Protein AF-A0A535D730-F1 (afdb_monomer_lite)

Foldseek 3Di:
DDQDQPPLPADDCPQAAALALLVDFLVNLVSLLVVVVCVVVVSDQAQPQAVFEEEEEEADDDDVLVVVCQVVNVSSNHHYDYDYCVRPVEPPPDDLLVVQVVCLVPGQEYEDAEADSVSQVSSCVNHSHYYYDCDYFQAHQVVVSVVCSVCCVPPNDQQPAAEEEEEALTRHVLRVLSVCLRNVHHYDYHYDPPRHHDPVSVVSHPDDDPDDPDDDPPDPPPRYDYDDDYPPPPPPPPDDDDDDDDD

Structure (mmCIF, N/CA/C/O backbone):
data_AF-A0A535D730-F1
#
_entry.id   AF-A0A535D730-F1
#
loop_
_atom_site.group_PDB
_atom_site.id
_atom_site.type_symbol
_atom_site.label_atom_id
_atom_site.label_alt_id
_atom_site.label_comp_id
_atom_site.label_asym_id
_atom_site.label_entity_id
_atom_site.label_seq_id
_atom_site.pdbx_PDB_ins_code
_atom_site.Cartn_x
_atom_site.Cartn_y
_atom_site.Cartn_z
_atom_site.occupancy
_atom_site.B_iso_or_equiv
_atom_site.auth_seq_id
_atom_site.auth_comp_id
_atom_site.auth_asym_id
_atom_site.auth_atom_id
_atom_site.pdbx_PDB_model_num
ATOM 1 N N . MET A 1 1 ? -28.686 -24.140 0.102 1.00 36.38 1 MET A N 1
ATOM 2 C CA . MET A 1 1 ? -27.302 -24.658 0.218 1.00 36.38 1 MET A CA 1
ATOM 3 C C . MET A 1 1 ? -26.484 -23.651 1.022 1.00 36.38 1 MET A C 1
ATOM 5 O O . MET A 1 1 ? -26.306 -22.542 0.526 1.00 36.38 1 MET A O 1
ATOM 9 N N . PRO A 1 2 ? -26.052 -23.950 2.258 1.00 34.44 2 PRO A N 1
ATOM 10 C CA . PRO A 1 2 ? -25.230 -23.019 3.023 1.00 34.44 2 PRO A CA 1
ATOM 11 C C . PRO A 1 2 ? -23.827 -22.979 2.401 1.00 34.44 2 PRO A C 1
ATOM 13 O O . PRO A 1 2 ? -23.197 -24.016 2.191 1.00 34.44 2 PRO A O 1
ATOM 16 N N . ARG A 1 3 ? -23.352 -21.779 2.047 1.00 38.94 3 ARG A N 1
ATOM 17 C CA . ARG A 1 3 ? -21.994 -21.566 1.535 1.00 38.94 3 ARG A CA 1
ATOM 18 C C . ARG A 1 3 ? -21.014 -21.895 2.662 1.00 38.94 3 ARG A C 1
ATOM 20 O O . ARG A 1 3 ? -20.904 -21.125 3.609 1.00 38.94 3 ARG A O 1
ATOM 27 N N . ARG A 1 4 ? -20.328 -23.040 2.579 1.00 42.22 4 ARG A N 1
ATOM 28 C CA . ARG A 1 4 ? -19.196 -23.354 3.462 1.00 42.22 4 ARG A CA 1
ATOM 29 C C . ARG A 1 4 ? -18.155 -22.248 3.289 1.00 42.22 4 ARG A C 1
ATOM 31 O O . ARG A 1 4 ? -17.537 -22.153 2.229 1.00 42.22 4 ARG A O 1
ATOM 38 N N . GLY A 1 5 ? -18.018 -21.391 4.300 1.00 42.72 5 GLY A N 1
ATOM 39 C CA . GLY A 1 5 ? -16.939 -20.416 4.375 1.00 42.72 5 GLY A CA 1
ATOM 40 C C . GLY A 1 5 ? -15.618 -21.169 4.313 1.00 42.72 5 GLY A C 1
ATOM 41 O O . GLY A 1 5 ? -15.385 -22.091 5.094 1.00 42.72 5 GLY A O 1
ATOM 42 N N . ILE A 1 6 ? -14.783 -20.842 3.331 1.00 49.44 6 ILE A N 1
ATOM 43 C CA . ILE A 1 6 ? -13.425 -21.373 3.277 1.00 49.44 6 ILE A CA 1
ATOM 44 C C . ILE A 1 6 ? -12.706 -20.783 4.487 1.00 49.44 6 ILE A C 1
ATOM 46 O O . ILE A 1 6 ? -12.470 -19.578 4.518 1.00 49.44 6 ILE A O 1
ATOM 50 N N . MET A 1 7 ? -12.361 -21.618 5.470 1.00 45.44 7 MET A N 1
ATOM 51 C CA . MET A 1 7 ? -11.417 -21.224 6.511 1.00 45.44 7 MET A CA 1
ATOM 52 C C . MET A 1 7 ? -10.054 -21.054 5.844 1.00 45.44 7 MET A C 1
ATOM 54 O O . MET A 1 7 ? -9.323 -22.015 5.604 1.00 45.44 7 MET A O 1
ATOM 58 N N . ILE A 1 8 ? -9.737 -19.823 5.453 1.00 53.91 8 ILE A N 1
ATOM 59 C CA . ILE A 1 8 ? -8.375 -19.453 5.098 1.00 53.91 8 ILE A CA 1
ATOM 60 C C . ILE A 1 8 ? -7.640 -19.409 6.435 1.00 53.91 8 ILE A C 1
ATOM 62 O O . ILE A 1 8 ? -7.905 -18.517 7.234 1.00 53.91 8 ILE A O 1
ATOM 66 N N . ALA A 1 9 ? -6.765 -20.381 6.704 1.00 49.88 9 ALA A N 1
ATOM 67 C CA . ALA A 1 9 ? -5.795 -20.258 7.787 1.00 49.88 9 ALA A CA 1
ATOM 68 C C . ALA A 1 9 ? -4.941 -19.019 7.481 1.00 49.88 9 ALA A C 1
ATOM 70 O O . ALA A 1 9 ? -4.060 -19.059 6.623 1.00 49.88 9 ALA A O 1
ATOM 71 N N . ALA A 1 10 ? -5.319 -17.885 8.063 1.00 58.72 10 ALA A N 1
ATOM 72 C CA . ALA A 1 10 ? -4.669 -16.611 7.843 1.00 58.72 10 ALA A CA 1
ATOM 73 C C . ALA A 1 10 ? -3.493 -16.510 8.810 1.00 58.72 10 ALA A C 1
ATOM 75 O O . ALA A 1 10 ? -3.662 -16.695 10.016 1.00 58.72 10 ALA A O 1
ATOM 76 N N . VAL A 1 11 ? -2.305 -16.208 8.283 1.00 78.38 11 VAL A N 1
ATOM 77 C CA . VAL A 1 11 ? -1.206 -15.731 9.124 1.00 78.38 11 VAL A CA 1
ATOM 78 C C . VAL A 1 11 ? -1.699 -14.468 9.836 1.00 78.38 11 VAL A C 1
ATOM 80 O O . VAL A 1 11 ? -2.252 -13.571 9.194 1.00 78.38 11 VAL A O 1
ATOM 83 N N . SER A 1 12 ? -1.586 -14.425 11.165 1.00 85.50 12 SER A N 1
ATOM 84 C CA . SER A 1 12 ? -2.074 -13.285 11.941 1.00 85.50 12 SER A CA 1
ATOM 85 C C . SER A 1 12 ? -1.123 -12.103 11.783 1.00 85.50 12 SER A C 1
ATOM 87 O O . SER A 1 12 ? 0.019 -12.153 12.230 1.00 85.50 12 SER A O 1
ATOM 89 N N . LEU A 1 13 ? -1.620 -11.025 11.178 1.00 92.94 13 LEU A N 1
ATOM 90 C CA . LEU A 1 13 ? -0.926 -9.738 11.054 1.00 92.94 13 LEU A CA 1
ATOM 91 C C . LEU A 1 13 ? -1.499 -8.685 12.021 1.00 92.94 13 LEU A C 1
ATOM 93 O O . LEU A 1 13 ? -1.371 -7.483 11.799 1.00 92.94 13 LEU A O 1
ATOM 97 N N . MET A 1 14 ? -2.199 -9.122 13.072 1.00 91.19 14 MET A N 1
ATOM 98 C CA . MET A 1 14 ? -2.908 -8.223 13.981 1.00 91.19 14 MET A CA 1
ATOM 99 C C . MET A 1 14 ? -1.946 -7.250 14.672 1.00 91.19 14 MET A C 1
ATOM 101 O O . MET A 1 14 ? -0.945 -7.661 15.251 1.00 91.19 14 MET A O 1
ATOM 105 N N . GLY A 1 15 ? -2.278 -5.958 14.625 1.00 92.62 15 GLY A N 1
ATOM 106 C CA . GLY A 1 15 ? -1.499 -4.898 15.269 1.00 92.62 15 GLY A CA 1
ATOM 107 C C . GLY A 1 15 ? -0.232 -4.476 14.521 1.00 92.62 15 GLY A C 1
ATOM 108 O O . GLY A 1 15 ? 0.456 -3.586 15.002 1.00 92.62 15 GLY A O 1
ATOM 109 N N . ARG A 1 16 ? 0.082 -5.083 13.369 1.00 96.31 16 ARG A N 1
ATOM 110 C CA . ARG A 1 16 ? 1.262 -4.721 12.576 1.00 96.31 16 ARG A CA 1
ATOM 111 C C . ARG A 1 16 ? 0.971 -3.574 11.621 1.00 96.31 16 ARG A C 1
ATOM 113 O O . ARG A 1 16 ? -0.106 -3.505 11.027 1.00 96.31 16 ARG A O 1
ATOM 120 N N . ASP A 1 17 ? 1.983 -2.744 11.424 1.00 98.19 17 ASP A N 1
ATOM 121 C CA . ASP A 1 17 ? 2.033 -1.792 10.324 1.00 98.19 17 ASP A CA 1
ATOM 122 C C . ASP A 1 17 ? 2.285 -2.506 8.991 1.00 98.19 17 ASP A C 1
ATOM 124 O O . ASP A 1 17 ? 2.813 -3.620 8.940 1.00 98.19 17 ASP A O 1
ATOM 128 N N . PHE A 1 18 ? 1.919 -1.841 7.898 1.00 98.12 18 PHE A N 1
ATOM 129 C CA . PHE A 1 18 ? 2.258 -2.261 6.543 1.00 98.12 18 PHE A CA 1
ATOM 130 C C . PHE A 1 18 ? 2.858 -1.075 5.790 1.00 98.12 18 PHE A C 1
ATOM 132 O O . PHE A 1 18 ? 2.131 -0.276 5.187 1.00 98.12 18 PHE A O 1
ATOM 139 N N . LEU A 1 19 ? 4.182 -0.927 5.865 1.00 98.06 19 LEU A N 1
ATOM 140 C CA . LEU A 1 19 ? 4.916 0.224 5.344 1.00 98.06 19 LEU A CA 1
ATOM 141 C C . LEU A 1 19 ? 5.598 -0.082 4.009 1.00 98.06 19 LEU A C 1
ATOM 143 O O . LEU A 1 19 ? 5.589 0.766 3.119 1.00 98.06 19 LEU A O 1
ATOM 147 N N . ASP A 1 20 ? 6.123 -1.289 3.840 1.00 96.62 20 ASP A N 1
ATOM 148 C CA . ASP A 1 20 ? 6.776 -1.779 2.628 1.00 96.62 20 ASP A CA 1
ATOM 149 C C . ASP A 1 20 ? 6.353 -3.222 2.315 1.00 96.62 20 ASP A C 1
ATOM 151 O O . ASP A 1 20 ? 5.834 -3.944 3.165 1.00 96.62 20 ASP A O 1
ATOM 155 N N . ILE A 1 21 ? 6.587 -3.680 1.076 1.00 95.44 21 ILE A N 1
ATOM 156 C CA . ILE A 1 21 ? 6.347 -5.095 0.733 1.00 95.44 21 ILE A CA 1
ATOM 157 C C . ILE A 1 21 ? 7.275 -5.992 1.559 1.00 95.44 21 ILE A C 1
ATOM 159 O O . ILE A 1 21 ? 6.867 -7.070 1.982 1.00 95.44 21 ILE A O 1
ATOM 163 N N . ALA A 1 22 ? 8.495 -5.515 1.811 1.00 93.38 22 ALA A N 1
ATOM 164 C CA . ALA A 1 22 ? 9.509 -6.198 2.602 1.00 93.38 22 ALA A CA 1
ATOM 165 C C . ALA A 1 22 ? 9.152 -6.374 4.093 1.00 93.38 22 ALA A C 1
ATOM 167 O O . ALA A 1 22 ? 9.840 -7.132 4.772 1.00 93.38 22 ALA A O 1
ATOM 168 N N . ASP A 1 23 ? 8.091 -5.732 4.598 1.00 94.75 23 ASP A N 1
ATOM 169 C CA . ASP A 1 23 ? 7.612 -5.948 5.973 1.00 94.75 23 ASP A CA 1
ATOM 170 C C . ASP A 1 23 ? 6.899 -7.295 6.144 1.00 94.75 23 ASP A C 1
ATOM 172 O O . ASP A 1 23 ? 6.627 -7.708 7.272 1.00 94.75 23 ASP A O 1
ATOM 176 N N . LEU A 1 24 ? 6.555 -7.956 5.035 1.00 95.69 24 LEU A N 1
ATOM 177 C CA . LEU A 1 24 ? 5.922 -9.268 5.004 1.00 95.69 24 LEU A CA 1
ATOM 178 C C . LEU A 1 24 ? 6.942 -10.343 4.634 1.00 95.69 24 LEU A C 1
ATOM 180 O O . LEU A 1 24 ? 7.803 -10.132 3.779 1.00 95.69 24 LEU A O 1
ATOM 184 N N . ASP A 1 25 ? 6.782 -11.541 5.191 1.00 94.12 25 ASP A N 1
ATOM 185 C CA . ASP A 1 25 ? 7.435 -12.720 4.626 1.00 94.12 25 ASP A CA 1
ATOM 186 C C . ASP A 1 25 ? 6.677 -13.271 3.396 1.00 94.12 25 ASP A C 1
ATOM 188 O O . ASP A 1 25 ? 5.576 -12.836 3.038 1.00 94.12 25 ASP A O 1
ATOM 192 N N . ALA A 1 26 ? 7.272 -14.250 2.710 1.00 92.75 26 ALA A N 1
ATOM 193 C CA . ALA A 1 26 ? 6.685 -14.839 1.506 1.00 92.75 26 ALA A CA 1
ATOM 194 C C . ALA A 1 26 ? 5.309 -15.497 1.755 1.00 92.75 26 ALA A C 1
ATOM 196 O O . ALA A 1 26 ? 4.422 -15.435 0.897 1.00 92.75 26 ALA A O 1
ATOM 197 N N . SER A 1 27 ? 5.118 -16.122 2.922 1.00 94.38 27 SER A N 1
ATOM 198 C CA . SER A 1 27 ? 3.875 -16.797 3.309 1.00 94.38 27 SER A CA 1
ATOM 199 C C . SER A 1 27 ? 2.774 -15.797 3.677 1.00 94.38 27 SER A C 1
ATOM 201 O O . SER A 1 27 ? 1.612 -15.972 3.291 1.00 94.38 27 SER A O 1
ATOM 203 N N . GLU A 1 28 ? 3.149 -14.704 4.338 1.00 96.12 28 GLU A N 1
ATOM 204 C CA . GLU A 1 28 ? 2.291 -13.577 4.688 1.00 96.12 28 GLU A CA 1
ATOM 205 C C . GLU A 1 28 ? 1.804 -12.865 3.428 1.00 96.12 28 GLU A C 1
ATOM 207 O O . GLU A 1 28 ? 0.594 -12.741 3.213 1.00 96.12 28 GLU A O 1
ATOM 212 N N . LEU A 1 29 ? 2.724 -12.497 2.531 1.00 95.81 29 LEU A N 1
ATOM 213 C CA . LEU A 1 29 ? 2.395 -11.884 1.245 1.00 95.81 29 LEU A CA 1
ATOM 214 C C . LEU A 1 29 ? 1.469 -12.787 0.418 1.00 95.81 29 LEU A C 1
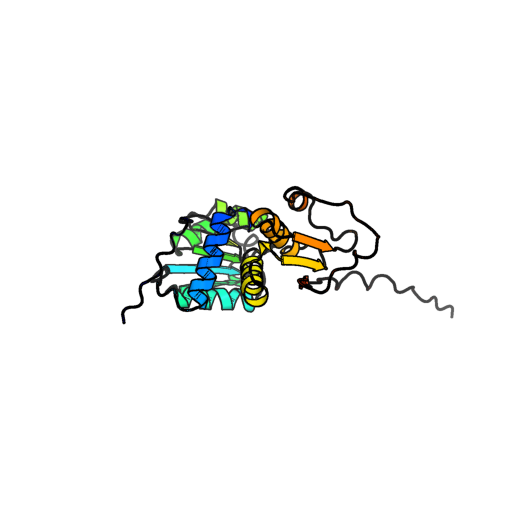ATOM 216 O O . LEU A 1 29 ? 0.468 -12.324 -0.142 1.00 95.81 29 LEU A O 1
ATOM 220 N N . ARG A 1 30 ? 1.730 -14.102 0.386 1.00 95.25 30 ARG A N 1
ATOM 221 C CA . ARG A 1 30 ? 0.830 -15.042 -0.294 1.00 95.25 30 ARG A CA 1
ATOM 222 C C . ARG A 1 30 ? -0.550 -15.125 0.341 1.00 95.25 30 ARG A C 1
ATOM 224 O O . ARG A 1 30 ? -1.528 -15.290 -0.400 1.00 95.25 30 ARG A O 1
ATOM 231 N N . SER A 1 31 ? -0.633 -15.037 1.664 1.00 95.56 31 SER A N 1
ATOM 232 C CA . SER A 1 31 ? -1.893 -15.047 2.410 1.00 95.56 31 SER A CA 1
ATOM 233 C C . SER A 1 31 ? -2.719 -13.798 2.109 1.00 95.56 31 SER A C 1
ATOM 235 O O . SER A 1 31 ? -3.907 -13.922 1.807 1.00 95.56 31 SER A O 1
ATOM 237 N N . VAL A 1 32 ? -2.082 -12.622 2.062 1.00 96.50 32 VAL A N 1
ATOM 238 C CA . VAL A 1 32 ? -2.714 -11.355 1.656 1.00 96.50 32 VAL A CA 1
ATOM 239 C C . VAL A 1 32 ? -3.283 -11.456 0.237 1.00 96.50 32 VAL A C 1
ATOM 241 O O . VAL A 1 32 ? -4.465 -11.177 0.026 1.00 96.50 32 VAL A O 1
ATOM 244 N N . LEU A 1 33 ? -2.493 -11.933 -0.734 1.00 96.50 33 LEU A N 1
ATOM 245 C CA . LEU A 1 33 ? -2.959 -12.108 -2.117 1.00 96.50 33 LEU A CA 1
ATOM 246 C C . LEU A 1 33 ? -4.112 -13.121 -2.213 1.00 96.50 33 LEU A C 1
ATOM 248 O O . LEU A 1 33 ? -5.092 -12.895 -2.922 1.00 96.50 33 LEU A O 1
ATOM 252 N N . LYS A 1 34 ? -4.040 -14.235 -1.471 1.00 95.94 34 LYS A N 1
ATOM 253 C CA . LYS A 1 34 ? -5.109 -15.249 -1.436 1.00 95.94 34 LYS A CA 1
ATOM 254 C C . LYS A 1 34 ? -6.415 -14.676 -0.875 1.00 95.94 34 LYS A C 1
ATOM 256 O O . LYS A 1 34 ? -7.482 -14.961 -1.423 1.00 95.94 34 LYS A O 1
ATOM 261 N N . LEU A 1 35 ? -6.334 -13.864 0.179 1.00 95.94 35 LEU A N 1
ATOM 262 C CA . LEU A 1 35 ? -7.486 -13.168 0.748 1.00 95.94 35 LEU A CA 1
ATOM 263 C C . LEU A 1 35 ? -8.078 -12.167 -0.252 1.00 95.94 35 LEU A C 1
ATOM 265 O O . LEU A 1 35 ? -9.291 -12.167 -0.460 1.00 95.94 35 LEU A O 1
ATOM 269 N N . ALA A 1 36 ? -7.243 -11.383 -0.939 1.00 96.44 36 ALA A N 1
ATOM 270 C CA . ALA A 1 36 ? -7.692 -10.441 -1.965 1.00 96.44 36 ALA A CA 1
ATOM 271 C C . ALA A 1 36 ? -8.471 -11.143 -3.097 1.00 96.44 36 ALA A C 1
ATOM 273 O O . ALA A 1 36 ? -9.573 -10.713 -3.452 1.00 96.44 36 ALA A O 1
ATOM 274 N N . HIS A 1 37 ? -7.965 -12.280 -3.596 1.00 97.06 37 HIS A N 1
ATOM 275 C CA . HIS A 1 37 ? -8.672 -13.128 -4.570 1.00 97.06 37 HIS A CA 1
ATOM 276 C C . HIS A 1 37 ? -10.009 -13.654 -4.037 1.00 97.06 37 HIS A C 1
ATOM 278 O O . HIS A 1 37 ? -11.001 -13.684 -4.765 1.00 97.06 37 HIS A O 1
ATOM 284 N N . ALA A 1 38 ? -10.070 -14.069 -2.767 1.00 96.19 38 ALA A N 1
ATOM 285 C CA . ALA A 1 38 ? -11.310 -14.539 -2.149 1.00 96.19 38 ALA A CA 1
ATOM 286 C C . ALA A 1 38 ? -12.355 -13.420 -2.007 1.00 96.19 38 ALA A C 1
ATOM 288 O O . ALA A 1 38 ? -13.527 -13.648 -2.319 1.00 96.19 38 ALA A O 1
ATOM 289 N N . ILE A 1 39 ? -11.933 -12.218 -1.601 1.00 96.12 39 ILE A N 1
ATOM 290 C CA . ILE A 1 39 ? -12.791 -11.028 -1.513 1.00 96.12 39 ILE A CA 1
ATOM 291 C C . ILE A 1 39 ? -13.340 -10.665 -2.891 1.00 96.12 39 ILE A C 1
ATOM 293 O O . ILE A 1 39 ? -14.555 -10.550 -3.053 1.00 96.12 39 ILE A O 1
ATOM 297 N N . LYS A 1 40 ? -12.478 -10.543 -3.907 1.00 96.25 40 LYS A N 1
ATOM 298 C CA . LYS A 1 40 ? -12.906 -10.174 -5.265 1.00 96.25 40 LYS A CA 1
ATOM 299 C C . LYS A 1 40 ? -13.856 -11.203 -5.881 1.00 96.25 40 LYS A C 1
ATOM 301 O O . LYS A 1 40 ? -14.804 -10.823 -6.558 1.00 96.25 40 LYS A O 1
ATOM 306 N N . ALA A 1 41 ? -13.648 -12.489 -5.600 1.00 96.19 41 ALA A N 1
ATOM 307 C CA . ALA A 1 41 ? -14.528 -13.564 -6.054 1.00 96.19 41 ALA A CA 1
ATOM 308 C C . ALA A 1 41 ? -15.837 -13.700 -5.244 1.00 96.19 41 ALA A C 1
ATOM 310 O O . ALA A 1 41 ? -16.598 -14.639 -5.477 1.00 96.19 41 ALA A O 1
ATOM 311 N N . GLY A 1 42 ? -16.093 -12.827 -4.261 1.00 94.94 42 GLY A N 1
ATOM 312 C CA . GLY A 1 42 ? -17.298 -12.879 -3.426 1.00 94.94 42 GLY A CA 1
ATOM 313 C C . GLY A 1 42 ? -17.359 -14.085 -2.480 1.00 94.94 42 GLY A C 1
ATOM 314 O O . GLY A 1 42 ? -18.443 -14.471 -2.040 1.00 94.94 42 GLY A O 1
ATOM 315 N N . ARG A 1 43 ? -16.207 -14.704 -2.184 1.00 94.25 43 ARG A N 1
ATOM 316 C CA . ARG A 1 43 ? -16.072 -15.835 -1.247 1.00 94.25 43 ARG A CA 1
ATOM 317 C C . ARG A 1 43 ? -15.766 -15.399 0.188 1.00 94.25 43 ARG A C 1
ATOM 319 O O . ARG A 1 43 ? -15.736 -16.246 1.073 1.00 94.25 43 ARG A O 1
ATOM 326 N N . TRP A 1 44 ? -15.548 -14.106 0.409 1.00 93.06 44 TRP A N 1
ATOM 327 C CA . TRP A 1 44 ? -15.370 -13.498 1.724 1.00 93.06 44 TRP A CA 1
ATOM 328 C C . TRP A 1 44 ? -16.571 -12.610 2.047 1.00 93.06 44 TRP A C 1
ATOM 330 O O . TRP A 1 44 ? -16.892 -11.703 1.279 1.00 93.06 44 TRP A O 1
ATOM 340 N N . THR A 1 45 ? -17.235 -12.871 3.169 1.00 92.00 45 THR A N 1
ATOM 341 C CA . THR A 1 45 ? -18.448 -12.144 3.586 1.00 92.00 45 THR A CA 1
ATOM 342 C C . THR A 1 45 ? -18.289 -11.421 4.918 1.00 92.00 45 THR A C 1
ATOM 344 O O . THR A 1 45 ? -19.226 -10.764 5.366 1.00 92.00 45 THR A O 1
ATOM 347 N N . GLU A 1 46 ? -17.133 -11.547 5.569 1.00 93.69 46 GLU A N 1
ATOM 348 C CA . GLU A 1 46 ? -16.898 -10.925 6.868 1.00 93.69 46 GLU A CA 1
ATOM 349 C C . GLU A 1 46 ? -16.742 -9.408 6.741 1.00 93.69 46 GLU A C 1
ATOM 351 O O . GLU A 1 46 ? -16.245 -8.888 5.737 1.00 93.69 46 GLU A O 1
ATOM 356 N N . ARG A 1 47 ? -17.133 -8.704 7.806 1.00 96.19 47 ARG A N 1
ATOM 357 C CA . ARG A 1 47 ? -17.020 -7.248 7.943 1.00 96.19 47 ARG A CA 1
ATOM 358 C C . ARG A 1 47 ? -16.115 -6.897 9.128 1.00 96.19 47 ARG A C 1
ATOM 360 O O . ARG A 1 47 ? -16.605 -6.431 10.154 1.00 96.19 47 ARG A O 1
ATOM 367 N N . PRO A 1 48 ? -14.798 -7.149 9.023 1.00 94.75 48 PRO A N 1
ATOM 368 C CA . PRO A 1 48 ? -13.869 -6.987 10.142 1.00 94.75 48 PRO A CA 1
ATOM 369 C C . PRO A 1 48 ? -13.702 -5.529 10.594 1.00 94.75 48 PRO A C 1
ATOM 371 O O . PRO A 1 48 ? -13.220 -5.285 11.696 1.00 94.75 48 PRO A O 1
ATOM 374 N N . LEU A 1 49 ? -14.108 -4.556 9.769 1.00 97.31 49 LEU A N 1
ATOM 375 C CA . LEU A 1 49 ? -14.058 -3.134 10.106 1.00 97.31 49 LEU A CA 1
ATOM 376 C C . LEU A 1 49 ? -15.403 -2.607 10.618 1.00 97.31 49 LEU A C 1
ATOM 378 O O . LEU A 1 49 ? -15.553 -1.399 10.766 1.00 97.31 49 LEU A O 1
ATOM 382 N N . GLN A 1 50 ? -16.383 -3.474 10.900 1.00 98.19 50 GLN A N 1
ATOM 383 C CA . GLN A 1 50 ? -17.685 -3.050 11.412 1.00 98.19 50 GLN A CA 1
ATOM 384 C C . GLN A 1 50 ? -17.531 -2.212 12.691 1.00 98.19 50 GLN A C 1
ATOM 386 O O . GLN A 1 50 ? -16.999 -2.682 13.695 1.00 98.19 50 GLN A O 1
ATOM 391 N N . GLY A 1 51 ? -18.007 -0.964 12.640 1.00 97.31 51 GLY A N 1
ATOM 392 C CA . GLY A 1 51 ? -17.920 -0.012 13.756 1.00 97.31 51 GLY A CA 1
ATOM 393 C C . GLY A 1 51 ? -16.532 0.602 13.975 1.00 97.31 51 GLY A C 1
ATOM 394 O O . GLY A 1 51 ? -16.356 1.339 14.938 1.00 97.31 51 GLY A O 1
ATOM 395 N N . ARG A 1 52 ? -15.558 0.315 13.102 1.00 98.06 52 ARG A N 1
ATOM 396 C CA . ARG A 1 52 ? -14.209 0.890 13.146 1.00 98.06 52 ARG A CA 1
ATOM 397 C C . ARG A 1 52 ? -14.135 2.179 12.337 1.00 98.06 52 ARG A C 1
ATOM 399 O O . ARG A 1 52 ? -14.798 2.318 11.300 1.00 98.06 52 ARG A O 1
ATOM 406 N N . HIS A 1 53 ? -13.295 3.101 12.788 1.00 98.31 53 HIS A N 1
ATOM 407 C CA . HIS A 1 53 ? -13.034 4.368 12.116 1.00 98.31 53 HIS A CA 1
ATOM 408 C C . HIS A 1 53 ? -11.582 4.450 11.643 1.00 98.31 53 HIS A C 1
ATOM 410 O O . HIS A 1 53 ? -10.658 4.148 12.393 1.00 98.31 53 HIS A O 1
ATOM 416 N N . ILE A 1 54 ? -11.371 4.839 10.387 1.00 98.50 54 ILE A N 1
ATOM 417 C CA . ILE A 1 54 ? -10.055 4.856 9.746 1.00 98.50 54 ILE A CA 1
ATOM 418 C C . ILE A 1 54 ? -9.699 6.293 9.353 1.00 98.50 54 ILE A C 1
ATOM 420 O O . ILE A 1 54 ? -10.425 6.943 8.596 1.00 98.50 54 ILE A O 1
ATOM 424 N N . ALA A 1 55 ? -8.554 6.785 9.824 1.00 97.62 55 ALA A N 1
ATOM 425 C CA . ALA A 1 55 ? -8.000 8.048 9.346 1.00 97.62 55 ALA A CA 1
ATOM 426 C C . ALA A 1 55 ? -7.277 7.838 8.016 1.00 97.62 55 ALA A C 1
ATOM 428 O O . ALA A 1 55 ? -6.534 6.876 7.839 1.00 97.62 55 ALA A O 1
ATOM 429 N N . MET A 1 56 ? -7.448 8.774 7.092 1.00 97.12 56 MET A N 1
ATOM 430 C CA . MET A 1 56 ? -6.800 8.757 5.789 1.00 97.12 56 MET A CA 1
ATOM 431 C C . MET A 1 56 ? -6.030 10.061 5.564 1.00 97.12 56 MET A C 1
ATOM 433 O O . MET A 1 56 ? -6.619 11.080 5.208 1.00 97.12 56 MET A O 1
ATOM 437 N N . LEU A 1 57 ? -4.711 10.026 5.749 1.00 95.19 57 LEU A N 1
ATOM 438 C CA . LEU A 1 57 ? -3.806 11.173 5.629 1.00 95.19 57 LEU A CA 1
ATOM 439 C C . LEU A 1 57 ? -3.239 11.289 4.208 1.00 95.19 57 LEU A C 1
ATOM 441 O O . LEU A 1 57 ? -2.585 10.367 3.720 1.00 95.19 57 LEU A O 1
ATOM 445 N N . PHE A 1 58 ? -3.432 12.433 3.547 1.00 94.06 58 PHE A N 1
ATOM 446 C CA . PHE A 1 58 ? -3.013 12.655 2.158 1.00 94.06 58 PHE A CA 1
ATOM 447 C C . PHE A 1 58 ? -2.205 13.954 1.974 1.00 94.06 58 PHE A C 1
ATOM 449 O O . PHE A 1 58 ? -2.770 15.031 1.802 1.00 94.06 58 PHE A O 1
ATOM 456 N N . GLN A 1 59 ? -0.872 13.846 1.872 1.00 91.31 59 GLN A N 1
ATOM 457 C CA . GLN A 1 59 ? 0.019 14.963 1.486 1.00 91.31 59 GLN A CA 1
ATOM 458 C C . GLN A 1 59 ? 0.148 15.159 -0.038 1.00 91.31 59 GLN A C 1
ATOM 460 O O . GLN A 1 59 ? 0.766 16.110 -0.523 1.00 91.31 59 GLN A O 1
ATOM 465 N N . LYS A 1 60 ? -0.359 14.205 -0.823 1.00 85.12 60 LYS A N 1
ATOM 466 C CA . LYS A 1 60 ? -0.377 14.252 -2.288 1.00 85.12 60 LYS A CA 1
ATOM 467 C C . LYS A 1 60 ? -1.774 13.871 -2.771 1.00 85.12 60 LYS A C 1
ATOM 469 O O . LYS A 1 60 ? -2.221 12.771 -2.431 1.00 85.12 60 LYS A O 1
ATOM 474 N N . PRO A 1 61 ? -2.436 14.695 -3.603 1.00 83.75 61 PRO A N 1
ATOM 475 C CA . PRO A 1 61 ? -3.759 14.365 -4.115 1.00 83.75 61 PRO A CA 1
ATOM 476 C C . PRO A 1 61 ? -3.726 13.059 -4.921 1.00 83.75 61 PRO A C 1
ATOM 478 O O . PRO A 1 61 ? -2.766 12.767 -5.644 1.00 83.75 61 PRO A O 1
ATOM 481 N N . SER A 1 62 ? -4.772 12.243 -4.779 1.00 87.12 62 SER A N 1
ATOM 482 C CA . SER A 1 62 ? -4.926 11.005 -5.543 1.00 87.12 62 SER A CA 1
ATOM 483 C C . SER A 1 62 ? -6.362 10.511 -5.559 1.00 87.12 62 SER A C 1
ATOM 485 O O . SER A 1 62 ? -6.885 10.122 -4.521 1.00 87.12 62 SER A O 1
ATOM 487 N N . HIS A 1 63 ? -6.972 10.452 -6.744 1.00 88.31 63 HIS A N 1
ATOM 488 C CA . HIS A 1 63 ? -8.322 9.902 -6.886 1.00 88.31 63 HIS A CA 1
ATOM 489 C C . HIS A 1 63 ? -8.335 8.391 -6.662 1.00 88.31 63 HIS A C 1
ATOM 491 O O . HIS A 1 63 ? -9.099 7.901 -5.841 1.00 88.31 63 HIS A O 1
ATOM 497 N N . ARG A 1 64 ? -7.451 7.655 -7.353 1.00 92.12 64 ARG A N 1
ATOM 498 C CA . ARG A 1 64 ? -7.443 6.184 -7.318 1.00 92.12 64 ARG A CA 1
ATOM 499 C C . ARG A 1 64 ? -7.257 5.653 -5.905 1.00 92.12 64 ARG A C 1
ATOM 501 O O . ARG A 1 64 ? -8.087 4.885 -5.450 1.00 92.12 64 ARG A O 1
ATOM 508 N N . THR A 1 65 ? -6.208 6.106 -5.222 1.00 93.12 65 THR A N 1
ATOM 509 C CA . THR A 1 65 ? -5.882 5.630 -3.876 1.00 93.12 65 THR A CA 1
ATOM 510 C C . THR A 1 65 ? -6.961 6.018 -2.873 1.00 93.12 65 THR A C 1
ATOM 512 O O . THR A 1 65 ? -7.403 5.166 -2.114 1.00 93.12 65 THR A O 1
ATOM 515 N N . ARG A 1 66 ? -7.437 7.271 -2.894 1.00 95.00 66 ARG A N 1
ATOM 516 C CA . ARG A 1 66 ? -8.497 7.712 -1.981 1.00 95.00 66 ARG A CA 1
ATOM 517 C C . ARG A 1 66 ? -9.770 6.886 -2.165 1.00 95.00 66 ARG A C 1
ATOM 519 O O . ARG A 1 66 ? -10.211 6.238 -1.226 1.00 95.00 66 ARG A O 1
ATOM 526 N N . VAL A 1 67 ? -10.304 6.848 -3.385 1.00 97.00 67 VAL A N 1
ATOM 527 C CA . VAL A 1 67 ? -11.571 6.163 -3.674 1.00 97.00 67 VAL A CA 1
ATOM 528 C C . VAL A 1 67 ? -11.460 4.660 -3.411 1.00 97.00 67 VAL A C 1
ATOM 530 O O . VAL A 1 67 ? -12.389 4.070 -2.867 1.00 97.00 67 VAL A O 1
ATOM 533 N N . SER A 1 68 ? -10.330 4.022 -3.745 1.00 97.69 68 SER A N 1
ATOM 534 C CA . SER A 1 68 ? -10.156 2.587 -3.489 1.00 97.69 68 SER A CA 1
ATOM 535 C C . SER A 1 68 ? -10.159 2.252 -1.998 1.00 97.69 68 SER A C 1
ATOM 537 O O . SER A 1 68 ? -10.764 1.254 -1.613 1.00 97.69 68 SER A O 1
ATOM 539 N N . PHE A 1 69 ? -9.511 3.076 -1.165 1.00 98.00 69 PHE A N 1
ATOM 540 C CA . PHE A 1 69 ? -9.518 2.877 0.284 1.00 98.00 69 PHE A CA 1
ATOM 541 C C . PHE A 1 69 ? -10.899 3.157 0.880 1.00 98.00 69 PHE A C 1
ATOM 543 O O . PHE A 1 69 ? -11.408 2.295 1.589 1.00 98.00 69 PHE A O 1
ATOM 550 N N . GLU A 1 70 ? -11.545 4.280 0.542 1.00 97.75 70 GLU A N 1
ATOM 551 C CA . GLU A 1 70 ? -12.896 4.613 1.032 1.00 97.75 70 GLU A CA 1
ATOM 552 C C . GLU A 1 70 ? -13.896 3.490 0.727 1.00 97.75 70 GLU A C 1
ATOM 554 O O . GLU A 1 70 ? -14.570 2.981 1.624 1.00 97.75 70 GLU A O 1
ATOM 559 N N . VAL A 1 71 ? -13.949 3.041 -0.532 1.00 97.88 71 VAL A N 1
ATOM 560 C CA . VAL A 1 71 ? -14.869 1.977 -0.957 1.00 97.88 71 VAL A CA 1
ATOM 561 C C . VAL A 1 71 ? -14.510 0.637 -0.312 1.00 97.88 71 VAL A C 1
ATOM 563 O O . VAL A 1 71 ? -15.407 -0.096 0.105 1.00 97.88 71 VAL A O 1
ATOM 566 N N . GLY A 1 72 ? -13.221 0.294 -0.223 1.00 97.56 72 GLY A N 1
ATOM 567 C CA . GLY A 1 72 ? -12.765 -0.943 0.414 1.00 97.56 72 GLY A CA 1
ATOM 568 C C . GLY A 1 72 ? -13.132 -0.999 1.898 1.00 97.56 72 GLY A C 1
ATOM 569 O O . GLY A 1 72 ? -13.706 -1.987 2.353 1.00 97.56 72 GLY A O 1
ATOM 570 N N . ILE A 1 73 ? -12.878 0.087 2.628 1.00 98.19 73 ILE A N 1
ATOM 571 C CA . ILE A 1 73 ? -13.190 0.220 4.054 1.00 98.19 73 ILE A CA 1
ATOM 572 C C . ILE A 1 73 ? -14.701 0.149 4.287 1.00 98.19 73 ILE A C 1
ATOM 574 O O . ILE A 1 73 ? -15.151 -0.640 5.121 1.00 98.19 73 ILE A O 1
ATOM 578 N N . ALA A 1 74 ? -15.491 0.890 3.504 1.00 97.94 74 ALA A N 1
ATOM 579 C CA . ALA A 1 74 ? -16.949 0.872 3.604 1.00 97.94 74 ALA A CA 1
ATOM 580 C C . ALA A 1 74 ? -17.529 -0.531 3.355 1.00 97.94 74 ALA A C 1
ATOM 582 O O . ALA A 1 74 ? -18.406 -0.989 4.088 1.00 97.94 74 ALA A O 1
ATOM 583 N N . ARG A 1 75 ? -17.006 -1.267 2.363 1.00 96.75 75 ARG A N 1
ATOM 584 C CA . ARG A 1 75 ? -17.424 -2.655 2.083 1.00 96.75 75 ARG A CA 1
ATOM 585 C C . ARG A 1 75 ? -17.122 -3.618 3.232 1.00 96.75 75 ARG A C 1
ATOM 587 O O . ARG A 1 75 ? -17.861 -4.583 3.412 1.00 96.75 75 ARG A O 1
ATOM 594 N N . LEU A 1 76 ? -16.075 -3.347 4.009 1.00 97.25 76 LEU A N 1
ATOM 595 C CA . LEU A 1 76 ? -15.699 -4.113 5.200 1.00 97.25 76 LEU A CA 1
ATOM 596 C C . LEU A 1 76 ? -16.413 -3.632 6.481 1.00 97.25 76 LEU A C 1
ATOM 598 O O . LEU A 1 76 ? -16.140 -4.174 7.551 1.00 97.25 76 LEU A O 1
ATOM 602 N N . GLY A 1 77 ? -17.333 -2.662 6.381 1.00 97.62 77 GLY A N 1
ATOM 603 C CA . GLY A 1 77 ? -18.157 -2.149 7.486 1.00 97.62 77 GLY A CA 1
ATOM 604 C C . GLY A 1 77 ? -17.573 -0.950 8.242 1.00 97.62 77 GLY A C 1
ATOM 605 O O . GLY A 1 77 ? -18.163 -0.522 9.234 1.00 97.62 77 GLY A O 1
ATOM 606 N N . GLY A 1 78 ? -16.431 -0.423 7.795 1.00 98.19 78 GLY A N 1
ATOM 607 C CA . GLY A 1 78 ? -15.756 0.705 8.431 1.00 98.19 78 GLY A CA 1
ATOM 608 C C . GLY A 1 78 ? -16.214 2.062 7.910 1.00 98.19 78 GLY A C 1
ATOM 609 O O . GLY A 1 78 ? -16.908 2.176 6.900 1.00 98.19 78 GLY A O 1
ATOM 610 N N . THR A 1 79 ? -15.771 3.108 8.598 1.00 98.31 79 THR A N 1
ATOM 611 C CA . THR A 1 79 ? -15.979 4.510 8.211 1.00 98.31 79 THR A CA 1
ATOM 612 C C . THR A 1 79 ? -14.643 5.237 8.129 1.00 98.31 79 THR A C 1
ATOM 614 O O . THR A 1 79 ? -13.653 4.782 8.699 1.00 98.31 79 THR A O 1
ATOM 617 N N . THR A 1 80 ? -14.588 6.347 7.395 1.00 97.75 80 THR A N 1
ATOM 618 C CA . THR A 1 80 ? -13.326 7.050 7.128 1.00 97.75 80 THR A CA 1
ATOM 619 C C . THR A 1 80 ? -13.435 8.548 7.339 1.00 97.75 80 THR A C 1
ATOM 621 O O . THR A 1 80 ? -14.437 9.142 6.942 1.00 97.75 80 THR A O 1
ATOM 624 N N . THR A 1 81 ? -12.352 9.164 7.812 1.00 95.88 81 THR A N 1
ATOM 625 C CA . THR A 1 81 ? -12.134 10.616 7.728 1.00 95.88 81 THR A CA 1
ATOM 626 C C . THR A 1 81 ? -10.908 10.894 6.866 1.00 95.88 81 THR A C 1
ATOM 628 O O . THR A 1 81 ? -9.816 10.400 7.151 1.00 95.88 81 THR A O 1
ATOM 631 N N . THR A 1 82 ? -11.082 11.683 5.800 1.00 94.69 82 THR A N 1
ATOM 632 C CA . THR A 1 82 ? -9.964 12.118 4.949 1.00 94.69 82 THR A CA 1
ATOM 633 C C . THR A 1 82 ? -9.397 13.425 5.471 1.00 94.69 82 THR A C 1
ATOM 635 O O . THR A 1 82 ? -10.129 14.397 5.610 1.00 94.69 82 THR A O 1
ATOM 638 N N . LEU A 1 83 ? -8.088 13.446 5.680 1.00 93.00 83 LEU A N 1
ATOM 639 C CA . LEU A 1 83 ? -7.316 14.601 6.103 1.00 93.00 83 LEU A CA 1
ATOM 640 C C . LEU A 1 83 ? -6.314 14.935 4.995 1.00 93.00 83 LEU A C 1
ATOM 642 O O . LEU A 1 83 ? -5.349 14.202 4.753 1.00 93.00 83 LEU A O 1
ATOM 646 N N . GLY A 1 84 ? -6.583 16.011 4.265 1.00 90.88 84 GLY A N 1
ATOM 647 C CA . GLY A 1 84 ? -5.720 16.504 3.206 1.00 90.88 84 GLY A CA 1
ATOM 648 C C . GLY A 1 84 ? -4.561 17.344 3.738 1.00 90.88 84 GLY A C 1
ATOM 649 O O . GLY A 1 84 ? -4.513 17.748 4.899 1.00 90.88 84 GLY A O 1
ATOM 650 N N . GLU A 1 85 ? -3.617 17.657 2.852 1.00 87.44 85 GLU A N 1
ATOM 651 C CA . GLU A 1 85 ? -2.461 18.490 3.194 1.00 87.44 85 GLU A CA 1
ATOM 652 C C . GLU A 1 85 ? -2.848 19.852 3.784 1.00 87.44 85 GLU A C 1
ATOM 654 O O . GLU A 1 85 ? -2.191 20.316 4.712 1.00 87.44 85 GLU A O 1
ATOM 659 N N . GLN A 1 86 ? -3.901 20.482 3.257 1.00 86.12 86 GLN A N 1
ATOM 660 C CA . GLN A 1 86 ? -4.344 21.804 3.708 1.00 86.12 86 GLN A CA 1
ATOM 661 C C . GLN A 1 86 ? -4.991 21.770 5.099 1.00 86.12 86 GLN A C 1
ATOM 663 O O . GLN A 1 86 ? -4.956 22.781 5.798 1.00 86.12 86 GLN A O 1
ATOM 668 N N . ASP A 1 87 ? -5.514 20.613 5.510 1.00 84.00 87 ASP A N 1
ATOM 669 C CA . ASP A 1 87 ? -6.227 20.453 6.777 1.00 84.00 87 ASP A CA 1
ATOM 670 C C . ASP A 1 87 ? -5.246 20.335 7.954 1.00 84.00 87 ASP A C 1
ATOM 672 O O . ASP A 1 87 ? -5.407 21.011 8.967 1.00 84.00 87 ASP A O 1
ATOM 676 N N . VAL A 1 88 ? -4.195 19.517 7.803 1.00 79.81 88 VAL A N 1
ATOM 677 C CA . VAL A 1 88 ? -3.251 19.198 8.897 1.00 79.81 88 VAL A CA 1
ATOM 678 C C . VAL A 1 88 ? -1.920 19.944 8.762 1.00 79.81 88 VAL A C 1
ATOM 680 O O . VAL A 1 88 ? -1.315 20.336 9.755 1.00 79.81 88 VAL A O 1
ATOM 683 N N . GLN A 1 89 ? -1.439 20.162 7.532 1.00 80.62 89 GLN A N 1
ATOM 684 C CA . GLN A 1 89 ? -0.107 20.726 7.258 1.00 80.62 89 GLN A CA 1
ATOM 685 C C . GLN A 1 89 ? 1.019 20.029 8.056 1.00 80.62 89 GLN A C 1
ATOM 687 O O . GLN A 1 89 ? 1.868 20.680 8.678 1.00 80.62 89 GLN A O 1
ATOM 692 N N . LEU A 1 90 ? 1.016 18.690 8.023 1.00 81.25 90 LEU A N 1
ATOM 693 C CA . LEU A 1 90 ? 2.003 17.819 8.675 1.00 81.25 90 LEU A CA 1
ATOM 694 C C . LEU A 1 90 ? 3.446 18.258 8.389 1.00 81.25 90 LEU A C 1
ATOM 696 O O . LEU A 1 90 ? 3.828 18.434 7.230 1.00 81.25 90 LEU A O 1
ATOM 700 N N . GLY A 1 91 ? 4.240 18.405 9.450 1.00 73.12 91 GLY A N 1
ATOM 701 C CA . GLY A 1 91 ? 5.638 18.837 9.403 1.00 73.12 91 GLY A CA 1
ATOM 702 C C . GLY A 1 91 ? 5.837 20.353 9.298 1.00 73.12 91 GLY A C 1
ATOM 703 O O . GLY A 1 91 ? 6.976 20.811 9.316 1.00 73.12 91 GLY A O 1
ATOM 704 N N . ARG A 1 92 ? 4.758 21.143 9.192 1.00 79.81 92 ARG A N 1
ATOM 705 C CA . ARG A 1 92 ? 4.810 22.617 9.203 1.00 79.81 92 ARG A CA 1
ATOM 706 C C . ARG A 1 92 ? 4.080 23.208 10.396 1.00 79.81 92 ARG A C 1
ATOM 708 O O . ARG A 1 92 ? 4.660 23.995 11.133 1.00 79.81 92 ARG A O 1
ATOM 715 N N . ARG A 1 93 ? 2.806 22.847 10.557 1.00 82.94 93 ARG A N 1
ATOM 716 C CA . ARG A 1 93 ? 1.952 23.358 11.637 1.00 82.94 93 ARG A CA 1
ATOM 717 C C . ARG A 1 93 ? 1.900 22.403 12.824 1.00 82.94 93 ARG A C 1
ATOM 719 O O . ARG A 1 93 ? 1.821 22.851 13.960 1.00 82.94 93 ARG A O 1
ATOM 726 N N . GLU A 1 94 ? 1.968 21.107 12.546 1.00 85.56 94 GLU A N 1
ATOM 727 C CA . GLU A 1 94 ? 1.918 20.038 13.536 1.00 85.56 94 GLU A CA 1
ATOM 728 C C . GLU A 1 94 ? 3.026 19.024 13.244 1.00 85.56 94 GLU A C 1
ATOM 730 O O . GLU A 1 94 ? 3.299 18.705 12.080 1.00 85.56 94 GLU A O 1
ATOM 735 N N . SER A 1 95 ? 3.695 18.536 14.290 1.00 91.88 95 SER A N 1
ATOM 736 C CA . SER A 1 95 ? 4.709 17.499 14.126 1.00 91.88 95 SER A CA 1
ATOM 737 C C . SER A 1 95 ? 4.046 16.166 13.761 1.00 91.88 95 SER A C 1
ATOM 739 O O . SER A 1 95 ? 2.920 15.881 14.163 1.00 91.88 95 SER A O 1
ATOM 741 N N . VAL A 1 96 ? 4.752 15.311 13.015 1.00 93.06 96 VAL A N 1
ATOM 742 C CA . VAL A 1 96 ? 4.239 13.981 12.637 1.00 93.06 96 VAL A CA 1
ATOM 743 C C . VAL A 1 96 ? 3.894 13.140 13.873 1.00 93.06 96 VAL A C 1
ATOM 745 O O . VAL A 1 96 ? 2.889 12.433 13.889 1.00 93.06 96 VAL A O 1
ATOM 748 N N . ARG A 1 97 ? 4.707 13.253 14.930 1.00 93.19 97 ARG A N 1
ATOM 749 C CA . ARG A 1 97 ? 4.517 12.537 16.195 1.00 93.19 97 ARG A CA 1
ATOM 750 C C . ARG A 1 97 ? 3.274 13.007 16.948 1.00 93.19 97 ARG A C 1
ATOM 752 O O . ARG A 1 97 ? 2.575 12.176 17.521 1.00 93.19 97 ARG A O 1
ATOM 759 N N . ASP A 1 98 ? 3.014 14.310 16.977 1.00 92.75 98 ASP A N 1
ATOM 760 C CA . ASP A 1 98 ? 1.845 14.844 17.682 1.00 92.75 98 ASP A CA 1
ATOM 761 C C . ASP A 1 98 ? 0.560 14.473 16.942 1.00 92.75 98 ASP A C 1
ATOM 763 O O . ASP A 1 98 ? -0.356 13.932 17.562 1.00 92.75 98 ASP A O 1
ATOM 767 N N . ALA A 1 99 ? 0.558 14.594 15.611 1.00 92.88 99 ALA A N 1
ATOM 768 C CA . ALA A 1 99 ? -0.554 14.138 14.785 1.00 92.88 99 ALA A CA 1
ATOM 769 C C . ALA A 1 99 ? -0.857 12.640 14.987 1.00 92.88 99 ALA A C 1
ATOM 771 O O . ALA A 1 99 ? -2.022 12.269 15.128 1.00 92.88 99 ALA A O 1
ATOM 772 N N . ALA A 1 100 ? 0.166 11.776 15.063 1.00 94.81 100 ALA A N 1
ATOM 773 C CA . ALA A 1 100 ? -0.019 10.349 15.357 1.00 94.81 100 ALA A CA 1
ATOM 774 C C . ALA A 1 100 ? -0.760 10.128 16.687 1.00 94.81 100 ALA A C 1
ATOM 776 O O . ALA A 1 100 ? -1.769 9.426 16.740 1.00 94.81 100 ALA A O 1
ATOM 777 N N . ARG A 1 101 ? -0.302 10.796 17.753 1.00 94.06 101 ARG A N 1
ATOM 778 C CA . ARG A 1 101 ? -0.873 10.676 19.104 1.00 94.06 101 ARG A CA 1
ATOM 779 C C . ARG A 1 101 ? -2.301 11.195 19.195 1.00 94.06 101 ARG A C 1
ATOM 781 O O . ARG A 1 101 ? -3.088 10.658 19.972 1.00 94.06 101 ARG A O 1
ATOM 788 N N . VAL A 1 102 ? -2.627 12.245 18.444 1.00 94.00 102 VAL A N 1
ATOM 789 C CA . VAL A 1 102 ? -3.995 12.762 18.343 1.00 94.00 102 VAL A CA 1
ATOM 790 C C . VAL A 1 102 ? -4.879 11.726 17.654 1.00 94.00 102 VAL A C 1
ATOM 792 O O . VAL A 1 102 ? -5.916 11.354 18.199 1.00 94.00 102 VAL A O 1
ATOM 795 N N . LEU A 1 103 ? -4.454 11.206 16.499 1.00 95.00 103 LEU A N 1
ATOM 796 C CA . LEU A 1 103 ? -5.226 10.220 15.738 1.00 95.00 103 LEU A CA 1
ATOM 797 C C . LEU A 1 103 ? -5.486 8.938 16.534 1.00 95.00 103 LEU A C 1
ATOM 799 O O . LEU A 1 103 ? -6.620 8.462 16.542 1.00 95.00 103 LEU A O 1
ATOM 803 N N . ASP A 1 104 ? -4.497 8.430 17.269 1.00 94.38 104 ASP A N 1
ATOM 804 C CA . ASP A 1 104 ? -4.629 7.225 18.104 1.00 94.38 104 ASP A CA 1
ATOM 805 C C . ASP A 1 104 ? -5.806 7.264 19.090 1.00 94.38 104 ASP A C 1
ATOM 807 O O . ASP A 1 104 ? -6.330 6.216 19.481 1.00 94.38 104 ASP A O 1
ATOM 811 N N . ARG A 1 105 ? -6.212 8.464 19.528 1.00 96.31 105 ARG A N 1
ATOM 812 C CA . ARG A 1 105 ? -7.327 8.653 20.467 1.00 96.31 105 ARG A CA 1
ATOM 813 C C . ARG A 1 105 ? -8.696 8.558 19.806 1.00 96.31 105 ARG A C 1
ATOM 815 O O . ARG A 1 105 ? -9.679 8.372 20.518 1.00 96.31 105 ARG A O 1
ATOM 822 N N . TYR A 1 106 ? -8.762 8.685 18.485 1.00 96.88 106 TYR A N 1
ATOM 823 C CA . TYR A 1 106 ? -10.017 8.823 17.749 1.00 96.88 106 TYR A CA 1
ATOM 824 C C . TYR A 1 106 ? -10.258 7.723 16.721 1.00 96.88 106 TYR A C 1
ATOM 826 O O . TYR A 1 106 ? -11.411 7.477 16.373 1.00 96.88 106 TYR A O 1
ATOM 834 N N . VAL A 1 107 ? -9.204 7.078 16.215 1.00 97.94 107 VAL A N 1
ATOM 835 C CA . VAL A 1 107 ? -9.316 6.113 15.114 1.00 97.94 107 VAL A CA 1
ATOM 836 C C . VAL A 1 107 ? -8.749 4.745 15.481 1.00 97.94 107 VAL A C 1
ATOM 838 O O . VAL A 1 107 ? -8.023 4.581 16.459 1.00 97.94 107 VAL A O 1
ATOM 841 N N . ASP A 1 108 ? -9.094 3.738 14.685 1.00 98.12 108 ASP A N 1
ATOM 842 C CA . ASP A 1 108 ? -8.641 2.358 14.850 1.00 98.12 108 ASP A CA 1
ATOM 843 C C . ASP A 1 108 ? -7.464 1.998 13.929 1.00 98.12 108 ASP A C 1
ATOM 845 O O . ASP A 1 108 ? -6.760 1.027 14.201 1.00 98.12 108 ASP A O 1
ATOM 849 N N . LEU A 1 109 ? -7.264 2.749 12.839 1.00 98.06 109 LEU A N 1
ATOM 850 C CA . LEU A 1 109 ? -6.219 2.525 11.833 1.00 98.06 109 LEU A CA 1
ATOM 851 C C . LEU A 1 109 ? -5.921 3.821 11.069 1.00 98.06 109 LEU A C 1
ATOM 853 O O . LEU A 1 109 ? -6.816 4.647 10.860 1.00 98.06 109 LEU A O 1
ATOM 857 N N . ILE A 1 110 ? -4.678 3.975 10.611 1.00 98.31 110 ILE A N 1
ATOM 858 C CA . ILE A 1 110 ? -4.227 5.127 9.828 1.00 98.31 110 ILE A CA 1
ATOM 859 C C . ILE A 1 110 ? -3.751 4.661 8.446 1.00 98.31 110 ILE A C 1
ATOM 861 O O . ILE A 1 110 ? -2.838 3.855 8.319 1.00 98.31 110 ILE A O 1
ATOM 865 N N . VAL A 1 111 ? -4.337 5.200 7.379 1.00 98.19 111 VAL A N 1
ATOM 866 C CA . VAL A 1 111 ? -3.837 5.060 6.005 1.00 98.19 111 VAL A CA 1
ATOM 867 C C . VAL A 1 111 ? -3.094 6.338 5.640 1.00 98.19 111 VAL A C 1
ATOM 869 O O . VAL A 1 111 ? -3.680 7.419 5.642 1.00 98.19 111 VAL A O 1
ATOM 872 N N . ALA A 1 112 ? -1.814 6.228 5.301 1.00 97.06 112 ALA A N 1
ATOM 873 C CA . ALA A 1 112 ? -0.942 7.372 5.084 1.00 97.06 112 ALA A CA 1
ATOM 874 C C . ALA A 1 112 ? -0.380 7.397 3.658 1.00 97.06 112 ALA A C 1
ATOM 876 O O . ALA A 1 112 ? 0.330 6.494 3.219 1.00 97.06 112 ALA A O 1
ATOM 877 N N . ARG A 1 113 ? -0.675 8.474 2.928 1.00 96.06 113 ARG A N 1
ATOM 878 C CA . ARG A 1 113 ? -0.038 8.829 1.657 1.00 96.06 113 ARG A CA 1
ATOM 879 C C . ARG A 1 113 ? 0.829 10.063 1.865 1.00 96.06 113 ARG A C 1
ATOM 881 O O . ARG A 1 113 ? 0.350 11.200 1.784 1.00 96.06 113 ARG A O 1
ATOM 888 N N . MET A 1 114 ? 2.110 9.827 2.112 1.00 93.62 114 MET A N 1
ATOM 889 C CA . MET A 1 114 ? 3.076 10.858 2.490 1.00 93.62 114 MET A CA 1
ATOM 890 C C . MET A 1 114 ? 4.068 11.131 1.360 1.00 93.62 114 MET A C 1
ATOM 892 O O . MET A 1 114 ? 4.144 10.410 0.364 1.00 93.62 114 MET A O 1
ATOM 896 N N . ARG A 1 115 ? 4.809 12.236 1.457 1.00 93.00 115 ARG A N 1
ATOM 897 C CA . ARG A 1 115 ? 5.940 12.475 0.554 1.00 93.00 115 ARG A CA 1
ATOM 898 C C . ARG A 1 115 ? 7.152 11.693 1.013 1.00 93.00 115 ARG A C 1
ATOM 900 O O . ARG A 1 115 ? 7.636 10.882 0.242 1.00 93.00 115 ARG A O 1
ATOM 907 N N . SER A 1 116 ? 7.578 11.963 2.241 1.00 93.94 116 SER A N 1
ATOM 908 C CA . SER A 1 116 ? 8.771 11.416 2.873 1.00 93.94 116 SER A CA 1
ATOM 909 C C . SER A 1 116 ? 8.460 10.054 3.473 1.00 93.94 116 SER A C 1
ATOM 911 O O . SER A 1 116 ? 7.519 9.907 4.256 1.00 93.94 116 SER A O 1
ATOM 913 N N . HIS A 1 117 ? 9.262 9.055 3.119 1.00 95.62 117 HIS A N 1
ATOM 914 C CA . HIS A 1 117 ? 9.197 7.755 3.774 1.00 95.62 117 HIS A CA 1
ATOM 915 C C . HIS A 1 117 ? 9.710 7.796 5.226 1.00 95.62 117 HIS A C 1
ATOM 917 O O . HIS A 1 117 ? 9.240 7.034 6.063 1.00 95.62 117 HIS A O 1
ATOM 923 N N . VAL A 1 118 ? 10.609 8.727 5.563 1.00 95.25 118 VAL A N 1
ATOM 924 C CA . VAL A 1 118 ? 11.066 8.920 6.951 1.00 95.25 118 VAL A CA 1
ATOM 925 C C . VAL A 1 118 ? 9.918 9.402 7.836 1.00 95.25 118 VAL A C 1
ATOM 927 O O . VAL A 1 118 ? 9.742 8.898 8.941 1.00 95.25 118 VAL A O 1
ATOM 930 N N . ASP A 1 119 ? 9.101 10.326 7.334 1.00 95.19 119 ASP A N 1
ATOM 931 C CA . ASP A 1 119 ? 7.943 10.837 8.070 1.00 95.19 119 ASP A CA 1
ATOM 932 C C . ASP A 1 119 ? 6.920 9.717 8.297 1.00 95.19 119 ASP A C 1
ATOM 934 O O . ASP A 1 119 ? 6.346 9.617 9.374 1.00 95.19 119 ASP A O 1
ATOM 938 N N . LEU A 1 120 ? 6.729 8.828 7.317 1.00 97.06 120 LEU A N 1
ATOM 939 C CA . LEU A 1 120 ? 5.880 7.646 7.478 1.00 97.06 120 LEU A CA 1
ATOM 940 C C . LEU A 1 120 ? 6.392 6.724 8.598 1.00 97.06 120 LEU A C 1
ATOM 942 O O . LEU A 1 120 ? 5.600 6.294 9.431 1.00 97.06 120 LEU A O 1
ATOM 946 N N . ILE A 1 121 ? 7.699 6.446 8.648 1.00 97.25 121 ILE A N 1
ATOM 947 C CA . ILE A 1 121 ? 8.296 5.635 9.722 1.00 97.25 121 ILE A CA 1
ATOM 948 C C . ILE A 1 121 ? 8.106 6.320 11.081 1.00 97.25 121 ILE A C 1
ATOM 950 O O . ILE A 1 121 ? 7.776 5.663 12.064 1.00 97.25 121 ILE A O 1
ATOM 954 N N . GLN A 1 122 ? 8.278 7.643 11.155 1.00 96.56 122 GLN A N 1
ATOM 955 C CA . GLN A 1 122 ? 8.046 8.398 12.389 1.00 96.56 122 GLN A CA 1
ATOM 956 C C . GLN A 1 122 ? 6.579 8.368 12.827 1.00 96.56 122 GLN A C 1
ATOM 958 O O . GLN A 1 122 ? 6.317 8.297 14.027 1.00 96.56 122 GLN A O 1
ATOM 963 N N . LEU A 1 123 ? 5.644 8.425 11.874 1.00 96.8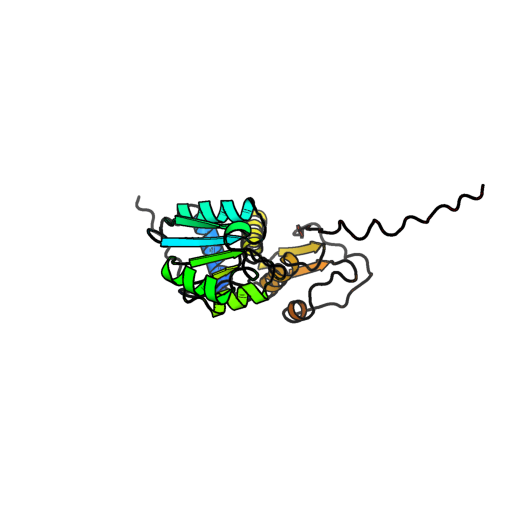8 123 LEU A N 1
ATOM 964 C CA . LEU A 1 123 ? 4.211 8.297 12.127 1.00 96.88 123 LEU A CA 1
ATOM 965 C C . LEU A 1 123 ? 3.903 6.926 12.735 1.00 96.88 123 LEU A C 1
ATOM 967 O O . LEU A 1 123 ? 3.298 6.868 13.798 1.00 96.88 123 LEU A O 1
ATOM 971 N N . ALA A 1 124 ? 4.376 5.852 12.098 1.00 97.69 124 ALA A N 1
ATOM 972 C CA . ALA A 1 124 ? 4.200 4.477 12.563 1.00 97.69 124 ALA A CA 1
ATOM 973 C C . ALA A 1 124 ? 4.819 4.251 13.950 1.00 97.69 124 ALA A C 1
ATOM 975 O O . ALA A 1 124 ? 4.155 3.770 14.857 1.00 97.69 124 ALA A O 1
ATOM 976 N N . ALA A 1 125 ? 6.050 4.718 14.174 1.00 97.38 125 ALA A N 1
ATOM 977 C CA . ALA A 1 125 ? 6.722 4.593 15.468 1.00 97.38 125 ALA A CA 1
ATOM 978 C C . ALA A 1 125 ? 6.056 5.400 16.601 1.00 97.38 125 ALA A C 1
ATOM 980 O O . ALA A 1 125 ? 6.295 5.126 17.778 1.00 97.38 125 ALA A O 1
ATOM 981 N N . ALA A 1 126 ? 5.285 6.438 16.269 1.00 96.94 126 ALA A N 1
ATOM 982 C CA . ALA A 1 126 ? 4.575 7.265 17.239 1.00 96.94 126 ALA A CA 1
ATOM 983 C C . ALA A 1 126 ? 3.123 6.826 17.473 1.00 96.94 126 ALA A C 1
ATOM 985 O O . ALA A 1 126 ? 2.552 7.235 18.486 1.00 96.94 126 ALA A O 1
ATOM 986 N N . ALA A 1 127 ? 2.548 6.048 16.553 1.00 96.88 127 ALA A N 1
ATOM 987 C CA . ALA A 1 127 ? 1.182 5.557 16.614 1.00 96.88 127 ALA A CA 1
ATOM 988 C C . ALA A 1 127 ? 1.113 4.215 17.357 1.00 96.88 127 ALA A C 1
ATOM 990 O O . ALA A 1 127 ? 1.929 3.321 17.159 1.00 96.88 127 ALA A O 1
ATOM 991 N N . ALA A 1 128 ? 0.106 4.055 18.207 1.00 95.94 128 ALA A N 1
ATOM 992 C CA . ALA A 1 128 ? -0.280 2.769 18.777 1.00 95.94 128 ALA A CA 1
ATOM 993 C C . ALA A 1 128 ? -1.228 1.994 17.846 1.00 95.94 128 ALA A C 1
ATOM 995 O O . ALA A 1 128 ? -1.414 0.787 18.018 1.00 95.94 128 ALA A O 1
ATOM 996 N N . LYS A 1 129 ? -1.886 2.681 16.902 1.00 97.06 129 LYS A N 1
ATOM 997 C CA . LYS A 1 129 ? -2.764 2.070 15.896 1.00 97.06 129 LYS A CA 1
ATOM 998 C C . LYS A 1 129 ? -1.986 1.703 14.628 1.00 97.06 129 LYS A C 1
ATOM 1000 O O . LYS A 1 129 ? -1.107 2.467 14.241 1.00 97.06 129 LYS A O 1
ATOM 1005 N N . PRO A 1 130 ? -2.360 0.610 13.932 1.00 98.00 130 PRO A N 1
ATOM 1006 C CA . PRO A 1 130 ? -1.697 0.210 12.695 1.00 98.00 130 PRO A CA 1
ATOM 1007 C C . PRO A 1 130 ? -1.676 1.312 11.634 1.00 98.00 130 PRO A C 1
ATOM 1009 O O . PRO A 1 130 ? -2.694 1.972 11.382 1.00 98.00 130 PRO A O 1
ATOM 1012 N N . VAL A 1 131 ? -0.538 1.446 10.961 1.00 98.56 131 VAL A N 1
ATOM 1013 C CA . VAL A 1 131 ? -0.298 2.383 9.865 1.00 98.56 131 VAL A CA 1
ATOM 1014 C C . VAL A 1 131 ? -0.101 1.630 8.549 1.00 98.56 131 VAL A C 1
ATOM 1016 O O . VAL A 1 131 ? 0.711 0.715 8.440 1.00 98.56 131 VAL A O 1
ATOM 1019 N N . ILE A 1 132 ? -0.832 2.043 7.512 1.00 98.50 132 ILE A N 1
ATOM 1020 C CA . ILE A 1 132 ? -0.723 1.511 6.149 1.00 98.50 132 ILE A CA 1
ATOM 1021 C C . ILE A 1 132 ? -0.119 2.565 5.222 1.00 98.50 132 ILE A C 1
ATOM 1023 O O . ILE A 1 132 ? -0.676 3.655 5.059 1.00 98.50 132 ILE A O 1
ATOM 1027 N N . ASN A 1 133 ? 0.963 2.213 4.528 1.00 98.38 133 ASN A N 1
ATOM 1028 C CA . ASN A 1 133 ? 1.555 3.035 3.480 1.00 98.38 133 ASN A CA 1
ATOM 1029 C C . ASN A 1 133 ? 0.752 2.964 2.176 1.00 98.38 133 ASN A C 1
ATOM 1031 O O . ASN A 1 133 ? 0.857 2.027 1.383 1.00 98.38 133 ASN A O 1
ATOM 1035 N N . ALA A 1 134 ? 0.007 4.027 1.899 1.00 97.06 134 ALA A N 1
ATOM 1036 C CA . ALA A 1 134 ? -0.725 4.186 0.654 1.00 97.06 134 ALA A CA 1
ATOM 1037 C C . ALA A 1 134 ? 0.126 4.749 -0.502 1.00 97.06 134 ALA A C 1
ATOM 1039 O O . ALA A 1 134 ? -0.317 4.657 -1.650 1.00 97.06 134 ALA A O 1
ATOM 1040 N N . LEU A 1 135 ? 1.284 5.361 -0.212 1.00 96.00 135 LEU A N 1
ATOM 1041 C CA . LEU A 1 135 ? 2.399 5.718 -1.111 1.00 96.00 135 LEU A CA 1
ATOM 1042 C C . LEU A 1 135 ? 3.388 6.633 -0.365 1.00 96.00 135 LEU A C 1
ATOM 1044 O O . LEU A 1 135 ? 2.957 7.582 0.296 1.00 96.00 135 LEU A O 1
ATOM 1048 N N . THR A 1 136 ? 4.688 6.448 -0.618 1.00 96.56 136 THR A N 1
ATOM 1049 C CA . THR A 1 136 ? 5.756 7.435 -0.365 1.00 96.56 136 THR A CA 1
ATOM 1050 C C . THR A 1 136 ? 6.589 7.688 -1.629 1.00 96.56 136 THR A C 1
ATOM 1052 O O . THR A 1 136 ? 6.319 7.144 -2.706 1.00 96.56 136 THR A O 1
ATOM 1055 N N . ASP A 1 137 ? 7.584 8.570 -1.552 1.00 93.62 137 ASP A N 1
ATOM 1056 C CA . ASP A 1 137 ? 8.619 8.721 -2.580 1.00 93.62 137 ASP A CA 1
ATOM 1057 C C . ASP A 1 137 ? 9.488 7.465 -2.766 1.00 93.62 137 ASP A C 1
ATOM 1059 O O . ASP A 1 137 ? 9.890 7.181 -3.895 1.00 93.62 137 ASP A O 1
ATOM 1063 N N . ARG A 1 138 ? 9.712 6.702 -1.689 1.00 94.25 138 ARG A N 1
ATOM 1064 C CA . ARG A 1 138 ? 10.504 5.464 -1.671 1.00 94.25 138 ARG A CA 1
ATOM 1065 C C . ARG A 1 138 ? 9.746 4.235 -2.171 1.00 94.25 138 ARG A C 1
ATOM 1067 O O . ARG A 1 138 ? 10.341 3.443 -2.896 1.00 94.25 138 ARG A O 1
ATOM 1074 N N . SER A 1 139 ? 8.479 4.055 -1.793 1.00 94.31 139 SER A N 1
ATOM 1075 C CA . SER A 1 139 ? 7.748 2.799 -2.024 1.00 94.31 139 SER A CA 1
ATOM 1076 C C . SER A 1 139 ? 6.250 2.999 -2.270 1.00 94.31 139 SER A C 1
ATOM 1078 O O . SER A 1 139 ? 5.661 4.036 -1.947 1.00 94.31 139 SER A O 1
ATOM 1080 N N . HIS A 1 140 ? 5.624 2.017 -2.921 1.00 95.44 140 HIS A N 1
ATOM 1081 C CA . HIS A 1 140 ? 4.180 2.000 -3.154 1.00 95.44 140 HIS A CA 1
ATOM 1082 C C . HIS A 1 140 ? 3.622 0.569 -3.047 1.00 95.44 140 HIS A C 1
ATOM 1084 O O . HIS A 1 140 ? 3.153 0.001 -4.041 1.00 95.44 140 HIS A O 1
ATOM 1090 N N . PRO A 1 141 ? 3.627 -0.013 -1.835 1.00 97.00 141 PRO A N 1
ATOM 1091 C CA . PRO A 1 141 ? 3.347 -1.432 -1.639 1.00 97.00 141 PRO A CA 1
ATOM 1092 C C . PRO A 1 141 ? 1.923 -1.822 -2.061 1.00 97.00 141 PRO A C 1
ATOM 1094 O O . PRO A 1 141 ? 1.734 -2.821 -2.751 1.00 97.00 141 PRO A O 1
ATOM 1097 N N . CYS A 1 142 ? 0.914 -0.993 -1.766 1.00 97.19 142 CYS A N 1
ATOM 1098 C CA . CYS A 1 142 ? -0.470 -1.282 -2.160 1.00 97.19 142 CYS A CA 1
ATOM 1099 C C . CYS A 1 142 ? -0.675 -1.395 -3.681 1.00 97.19 142 CYS A C 1
ATOM 1101 O O . CYS A 1 142 ? -1.517 -2.176 -4.120 1.00 97.19 142 CYS A O 1
ATOM 1103 N N . GLN A 1 143 ? 0.073 -0.633 -4.491 1.00 96.25 143 GLN A N 1
ATOM 1104 C CA . GLN A 1 143 ? -0.008 -0.755 -5.951 1.00 96.25 143 GLN A CA 1
ATOM 1105 C C . GLN A 1 143 ? 0.573 -2.093 -6.405 1.00 96.25 143 GLN A C 1
ATOM 1107 O O . GLN A 1 143 ? -0.050 -2.770 -7.214 1.00 96.25 143 GLN A O 1
ATOM 1112 N N . ILE A 1 144 ? 1.710 -2.507 -5.838 1.00 96.69 144 ILE A N 1
ATOM 1113 C CA . ILE A 1 144 ? 2.334 -3.786 -6.188 1.00 96.69 144 ILE A CA 1
ATOM 1114 C C . ILE A 1 144 ? 1.453 -4.969 -5.790 1.00 96.69 144 ILE A C 1
ATOM 1116 O O . ILE A 1 144 ? 1.320 -5.897 -6.578 1.00 96.69 144 ILE A O 1
ATOM 1120 N N . LEU A 1 145 ? 0.765 -4.924 -4.644 1.00 97.62 145 LEU A N 1
ATOM 1121 C CA . LEU A 1 145 ? -0.230 -5.951 -4.304 1.00 97.62 145 LEU A CA 1
ATOM 1122 C C . LEU A 1 145 ? -1.315 -6.087 -5.387 1.00 97.62 145 LEU A C 1
ATOM 1124 O O . LEU A 1 145 ? -1.659 -7.201 -5.784 1.00 97.62 145 LEU A O 1
ATOM 1128 N N . ALA A 1 146 ? -1.833 -4.964 -5.892 1.00 97.19 146 ALA A N 1
ATOM 1129 C CA . ALA A 1 146 ? -2.832 -4.965 -6.959 1.00 97.19 146 ALA A CA 1
ATOM 1130 C C . ALA A 1 146 ? -2.260 -5.462 -8.302 1.00 97.19 146 ALA A C 1
ATOM 1132 O O . ALA A 1 146 ? -2.937 -6.198 -9.026 1.00 97.19 146 ALA A O 1
ATOM 1133 N N . ASP A 1 147 ? -1.017 -5.099 -8.622 1.00 95.94 147 ASP A N 1
ATOM 1134 C CA . ASP A 1 147 ? -0.332 -5.523 -9.846 1.00 95.94 147 ASP A CA 1
ATOM 1135 C C . ASP A 1 147 ? -0.065 -7.037 -9.831 1.00 95.94 147 ASP A C 1
ATOM 1137 O O . ASP A 1 147 ? -0.373 -7.722 -10.806 1.00 95.94 147 ASP A O 1
ATOM 1141 N N . LEU A 1 148 ? 0.420 -7.583 -8.709 1.00 95.88 148 LEU A N 1
ATOM 1142 C CA . LEU A 1 148 ? 0.635 -9.023 -8.515 1.00 95.88 148 LEU A CA 1
ATOM 1143 C C . LEU A 1 148 ? -0.673 -9.806 -8.639 1.00 95.88 148 LEU A C 1
ATOM 1145 O O . LEU A 1 148 ? -0.728 -10.814 -9.339 1.00 95.88 148 LEU A O 1
ATOM 1149 N N . MET A 1 149 ? -1.746 -9.319 -8.011 1.00 96.56 149 MET A N 1
ATOM 1150 C CA . MET A 1 149 ? -3.069 -9.927 -8.138 1.00 96.56 149 MET A CA 1
ATOM 1151 C C . MET A 1 149 ? -3.532 -9.959 -9.602 1.00 96.56 149 MET A C 1
ATOM 1153 O O . MET A 1 149 ? -3.985 -10.994 -10.085 1.00 96.56 149 MET A O 1
ATOM 1157 N N . THR A 1 150 ? -3.373 -8.847 -10.322 1.00 96.00 150 THR A N 1
ATOM 1158 C CA . THR A 1 150 ? -3.751 -8.740 -11.741 1.00 96.00 150 THR A CA 1
ATOM 1159 C C . THR A 1 150 ? -2.928 -9.686 -12.617 1.00 96.00 150 THR A C 1
ATOM 1161 O O . THR A 1 150 ? -3.454 -10.324 -13.531 1.00 96.00 150 THR A O 1
ATOM 1164 N N . LEU A 1 151 ? -1.630 -9.800 -12.341 1.00 93.81 151 LEU A N 1
ATOM 1165 C CA . LEU A 1 151 ? -0.736 -10.723 -13.030 1.00 93.81 151 LEU A CA 1
ATOM 1166 C C . LEU A 1 151 ? -1.137 -12.178 -12.824 1.00 93.81 151 LEU A C 1
ATOM 1168 O O . LEU A 1 151 ? -1.149 -12.944 -13.784 1.00 93.81 151 LEU A O 1
ATOM 1172 N N . GLU A 1 152 ? -1.506 -12.555 -11.603 1.00 94.38 152 GLU A N 1
ATOM 1173 C CA . GLU A 1 152 ? -1.967 -13.911 -11.311 1.00 94.38 152 GLU A CA 1
ATOM 1174 C C . GLU A 1 152 ? -3.263 -14.255 -12.047 1.00 94.38 152 GLU A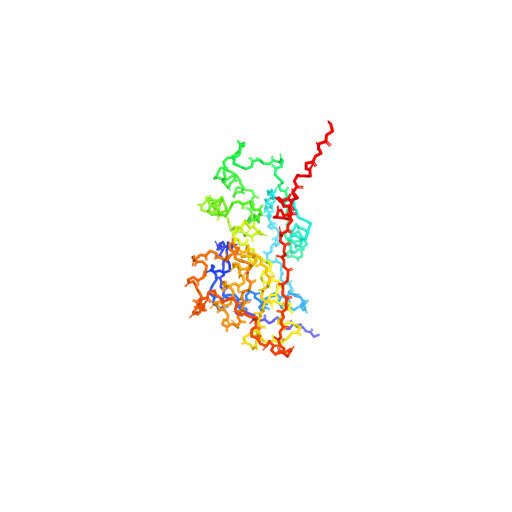 C 1
ATOM 1176 O O . GLU A 1 152 ? -3.387 -15.339 -12.613 1.00 94.38 152 GLU A O 1
ATOM 1181 N N . GLU A 1 153 ? -4.208 -13.315 -12.100 1.00 94.06 153 GLU A N 1
ATOM 1182 C CA . GLU A 1 153 ? -5.487 -13.510 -12.793 1.00 94.06 153 GLU A CA 1
ATOM 1183 C C . GLU A 1 153 ? -5.336 -13.626 -14.307 1.00 94.06 153 GLU A C 1
ATOM 1185 O O . GLU A 1 153 ? -6.061 -14.381 -14.950 1.00 94.06 153 GLU A O 1
ATOM 1190 N N . THR A 1 154 ? -4.427 -12.846 -14.890 1.00 94.38 154 THR A N 1
ATOM 1191 C CA . THR A 1 154 ? -4.317 -12.730 -16.349 1.00 94.38 154 THR A CA 1
ATOM 1192 C C . THR A 1 154 ? -3.293 -13.682 -16.954 1.00 94.38 154 THR A C 1
ATOM 1194 O O . THR A 1 154 ? -3.385 -13.984 -18.144 1.00 94.38 154 THR A O 1
ATOM 1197 N N . ARG A 1 155 ? -2.306 -14.138 -16.172 1.00 90.94 155 ARG A N 1
ATOM 1198 C CA . ARG A 1 155 ? -1.153 -14.908 -16.667 1.00 90.94 155 ARG A CA 1
ATOM 1199 C C . ARG A 1 155 ? -0.852 -16.182 -15.873 1.00 90.94 155 ARG A C 1
ATOM 1201 O O . ARG A 1 155 ? 0.048 -16.911 -16.275 1.00 90.94 155 ARG A O 1
ATOM 1208 N N . GLY A 1 156 ? -1.590 -16.481 -14.802 1.00 91.00 156 GLY A N 1
ATOM 1209 C CA . GLY A 1 156 ? -1.359 -17.669 -13.976 1.00 91.00 156 GLY A CA 1
ATOM 1210 C C . GLY A 1 156 ? -0.308 -17.451 -12.876 1.00 91.00 156 GLY A C 1
ATOM 1211 O O . GLY A 1 156 ? -0.012 -16.309 -12.532 1.00 91.00 156 GLY A O 1
ATOM 1212 N N . PRO A 1 157 ? 0.255 -18.513 -12.275 1.00 90.00 157 PRO A N 1
ATOM 1213 C CA . PRO A 1 157 ? 1.117 -18.408 -11.094 1.00 90.00 157 PRO A CA 1
ATOM 1214 C C . PRO A 1 157 ? 2.304 -17.451 -11.279 1.00 90.00 157 PRO A C 1
ATOM 1216 O O . PRO A 1 157 ? 3.082 -17.592 -12.219 1.00 90.00 157 PRO A O 1
ATOM 1219 N N . ILE A 1 158 ? 2.481 -16.491 -10.362 1.00 89.81 158 ILE A N 1
ATOM 1220 C CA . ILE A 1 158 ? 3.507 -15.438 -10.486 1.00 89.81 158 ILE A CA 1
ATOM 1221 C C . ILE A 1 158 ? 4.937 -15.993 -10.564 1.00 89.81 158 ILE A C 1
ATOM 1223 O O . ILE A 1 158 ? 5.774 -15.453 -11.281 1.00 89.81 158 ILE A O 1
ATOM 1227 N N . SER A 1 159 ? 5.204 -17.110 -9.881 1.00 87.06 159 SER A N 1
ATOM 1228 C CA . SER A 1 159 ? 6.498 -17.804 -9.865 1.00 87.06 159 SER A CA 1
ATOM 1229 C C . SER A 1 159 ? 6.938 -18.314 -11.241 1.00 87.06 159 SER A C 1
ATOM 1231 O O . SER A 1 159 ? 8.127 -18.526 -11.466 1.00 87.06 159 SER A O 1
ATOM 1233 N N . GLU A 1 160 ? 5.998 -18.505 -12.167 1.00 88.19 160 GLU A N 1
ATOM 1234 C CA . GLU A 1 160 ? 6.265 -18.968 -13.534 1.00 88.19 160 GLU A CA 1
ATOM 1235 C C . GLU A 1 160 ? 6.491 -17.804 -14.513 1.00 88.19 160 GLU A C 1
ATOM 1237 O O . GLU A 1 160 ? 6.885 -18.012 -15.663 1.00 88.19 160 GLU A O 1
ATOM 1242 N N . GLN A 1 161 ? 6.273 -16.565 -14.068 1.00 87.06 161 GLN A N 1
ATOM 1243 C CA . GLN A 1 161 ? 6.299 -15.385 -14.924 1.00 87.06 161 GLN A CA 1
ATOM 1244 C C . GLN A 1 161 ? 7.685 -14.734 -15.006 1.00 87.06 161 GLN A C 1
ATOM 1246 O O . GLN A 1 161 ? 8.537 -14.858 -14.119 1.00 87.06 161 GLN A O 1
ATOM 1251 N N . ARG A 1 162 ? 7.897 -13.988 -16.100 1.00 91.00 162 ARG A N 1
ATOM 1252 C CA . ARG A 1 162 ? 9.053 -13.106 -16.298 1.00 91.00 162 ARG A CA 1
ATOM 1253 C C . ARG A 1 162 ? 8.561 -11.682 -16.511 1.00 91.00 162 ARG A C 1
ATOM 1255 O O . ARG A 1 162 ? 7.927 -11.376 -17.519 1.00 91.00 162 ARG A O 1
ATOM 1262 N N . ILE A 1 163 ? 8.856 -10.810 -15.559 1.00 91.56 163 ILE A N 1
ATOM 1263 C CA . ILE A 1 163 ? 8.370 -9.432 -15.549 1.00 91.56 163 ILE A CA 1
ATOM 1264 C C . ILE A 1 163 ? 9.501 -8.505 -15.966 1.00 91.56 163 ILE A C 1
ATOM 1266 O O . ILE A 1 163 ? 10.620 -8.615 -15.463 1.00 91.56 163 ILE A O 1
ATOM 1270 N N . VAL A 1 164 ? 9.198 -7.565 -16.861 1.00 94.19 164 VAL A N 1
ATOM 1271 C CA . VAL A 1 164 ? 10.128 -6.503 -17.241 1.00 94.19 164 VAL A CA 1
ATOM 1272 C C . VAL A 1 164 ? 9.532 -5.149 -16.881 1.00 94.19 164 VAL A C 1
ATOM 1274 O O . VAL A 1 164 ? 8.481 -4.744 -17.385 1.00 94.19 164 VAL A O 1
ATOM 1277 N N . TYR A 1 165 ? 10.241 -4.424 -16.021 1.00 93.50 165 TYR A N 1
ATOM 1278 C CA . TYR A 1 165 ? 9.957 -3.030 -15.715 1.00 93.50 165 TYR A CA 1
ATOM 1279 C C . TYR A 1 165 ? 10.888 -2.136 -16.532 1.00 93.50 165 TYR A C 1
ATOM 1281 O O . TYR A 1 165 ? 12.104 -2.317 -16.496 1.00 93.50 165 TYR A O 1
ATOM 1289 N N . VAL A 1 166 ? 10.323 -1.159 -17.247 1.00 94.38 166 VAL A N 1
ATOM 1290 C CA . VAL A 1 166 ? 11.104 -0.177 -18.015 1.00 94.38 166 VAL A CA 1
ATOM 1291 C C . VAL A 1 166 ? 10.716 1.230 -17.584 1.00 94.38 166 VAL A C 1
ATOM 1293 O O . VAL A 1 166 ? 9.576 1.664 -17.787 1.00 94.38 166 VAL A O 1
ATOM 1296 N N . GLY A 1 167 ? 11.670 1.965 -17.023 1.00 91.00 167 GLY A N 1
ATOM 1297 C CA . GLY A 1 167 ? 11.444 3.329 -16.558 1.00 91.00 167 GLY A CA 1
ATOM 1298 C C . GLY A 1 167 ? 12.422 3.752 -15.475 1.00 91.00 167 GLY A C 1
ATOM 1299 O O . GLY A 1 167 ? 13.491 3.177 -15.332 1.00 91.00 167 GLY A O 1
ATOM 1300 N N . ASP A 1 168 ? 12.036 4.763 -14.705 1.00 92.62 168 ASP A N 1
ATOM 1301 C CA . ASP A 1 168 ? 12.855 5.270 -13.605 1.00 92.62 168 ASP A CA 1
ATOM 1302 C C . ASP A 1 168 ? 12.828 4.270 -12.434 1.00 92.62 168 ASP A C 1
ATOM 1304 O O . ASP A 1 168 ? 11.773 3.684 -12.156 1.00 92.62 168 ASP A O 1
ATOM 1308 N N . GLY A 1 169 ? 13.936 4.130 -11.705 1.00 92.69 169 GLY A N 1
ATOM 1309 C CA . GLY A 1 169 ? 14.081 3.402 -10.438 1.00 92.69 169 GLY A CA 1
ATOM 1310 C C . GLY A 1 169 ? 13.335 4.069 -9.279 1.00 92.69 169 GLY A C 1
ATOM 1311 O O . GLY A 1 169 ? 13.914 4.427 -8.261 1.00 92.69 169 GLY A O 1
ATOM 1312 N N . ASN A 1 170 ? 12.040 4.304 -9.476 1.00 93.69 170 ASN A N 1
ATOM 1313 C CA . ASN A 1 170 ? 11.145 5.002 -8.562 1.00 93.69 170 ASN A CA 1
ATOM 1314 C C . ASN A 1 170 ? 10.498 4.042 -7.547 1.00 93.69 170 ASN A C 1
ATOM 1316 O O . ASN A 1 170 ? 10.786 2.848 -7.507 1.00 93.69 170 ASN A O 1
ATOM 1320 N N . ASN A 1 171 ? 9.540 4.558 -6.775 1.00 93.81 171 ASN A N 1
ATOM 1321 C CA . ASN A 1 171 ? 8.790 3.789 -5.785 1.00 93.81 171 ASN A CA 1
ATOM 1322 C C . ASN A 1 171 ? 8.117 2.500 -6.278 1.00 93.81 171 ASN A C 1
ATOM 1324 O O . ASN A 1 171 ? 7.957 1.566 -5.495 1.00 93.81 171 ASN A O 1
ATOM 1328 N N . ILE A 1 172 ? 7.721 2.430 -7.550 1.00 95.25 172 ILE A N 1
ATOM 1329 C CA . ILE A 1 172 ? 7.166 1.207 -8.139 1.00 95.25 172 ILE A CA 1
ATOM 1330 C C . ILE A 1 172 ? 8.272 0.186 -8.367 1.00 95.25 172 ILE A C 1
ATOM 1332 O O . ILE A 1 172 ? 8.100 -0.969 -7.992 1.00 95.25 172 ILE A O 1
ATOM 1336 N N . ALA A 1 173 ? 9.403 0.605 -8.944 1.00 95.00 173 ALA A N 1
ATOM 1337 C CA . ALA A 1 173 ? 10.545 -0.281 -9.146 1.00 95.00 173 ALA A CA 1
ATOM 1338 C C . ALA A 1 173 ? 11.018 -0.866 -7.808 1.00 95.00 173 ALA A C 1
ATOM 1340 O O . ALA A 1 173 ? 11.193 -2.077 -7.711 1.00 95.00 173 ALA A O 1
ATOM 1341 N N . THR A 1 174 ? 11.121 -0.030 -6.769 1.00 95.12 174 THR A N 1
ATOM 1342 C CA . THR A 1 174 ? 11.481 -0.460 -5.412 1.00 95.12 174 THR A CA 1
ATOM 1343 C C . THR A 1 174 ? 10.571 -1.567 -4.892 1.00 95.12 174 THR A C 1
ATOM 1345 O O . THR A 1 174 ? 11.035 -2.673 -4.627 1.00 95.12 174 THR A O 1
ATOM 1348 N N . SER A 1 175 ? 9.265 -1.308 -4.808 1.00 96.38 175 SER A N 1
ATOM 1349 C CA . SER A 1 175 ? 8.327 -2.287 -4.254 1.00 96.38 175 SER A CA 1
ATOM 1350 C C . SER A 1 175 ? 8.186 -3.544 -5.129 1.00 96.38 175 SER A C 1
ATOM 1352 O O . SER A 1 175 ? 7.880 -4.617 -4.614 1.00 96.38 175 SER A O 1
ATOM 1354 N N . LEU A 1 176 ? 8.423 -3.449 -6.445 1.00 95.44 176 LEU A N 1
ATOM 1355 C CA . LEU A 1 176 ? 8.417 -4.609 -7.340 1.00 95.44 176 LEU A CA 1
ATOM 1356 C C . LEU A 1 176 ? 9.657 -5.495 -7.141 1.00 95.44 176 LEU A C 1
ATOM 1358 O O . LEU A 1 176 ? 9.533 -6.718 -7.190 1.00 95.44 176 LEU A O 1
ATOM 1362 N N . ILE A 1 177 ? 10.828 -4.899 -6.886 1.00 95.12 177 ILE A N 1
ATOM 1363 C CA . ILE A 1 177 ? 12.057 -5.632 -6.535 1.00 95.12 177 ILE A CA 1
ATOM 1364 C C . ILE A 1 177 ? 11.868 -6.381 -5.212 1.00 95.12 177 ILE A C 1
ATOM 1366 O O . ILE A 1 177 ? 12.189 -7.566 -5.138 1.00 95.12 177 ILE A O 1
ATOM 1370 N N . GLU A 1 178 ? 11.293 -5.728 -4.199 1.00 95.06 178 GLU A N 1
ATOM 1371 C CA . GLU A 1 178 ? 10.965 -6.360 -2.911 1.00 95.06 178 GLU A CA 1
ATOM 1372 C C . GLU A 1 178 ? 10.025 -7.563 -3.103 1.00 95.06 178 GLU A C 1
ATOM 1374 O O . GLU A 1 178 ? 10.301 -8.661 -2.619 1.00 95.06 178 GLU A O 1
ATOM 1379 N N . ALA A 1 179 ? 8.955 -7.398 -3.888 1.00 95.12 179 ALA A N 1
ATOM 1380 C CA . ALA A 1 179 ? 8.034 -8.489 -4.200 1.00 95.12 179 ALA A CA 1
ATOM 1381 C C . ALA A 1 179 ? 8.711 -9.653 -4.942 1.00 95.12 179 ALA A C 1
ATOM 1383 O O . ALA A 1 179 ? 8.428 -10.816 -4.645 1.00 95.12 179 ALA A O 1
ATOM 1384 N N . ALA A 1 180 ? 9.606 -9.355 -5.890 1.00 94.38 180 ALA A N 1
ATOM 1385 C CA . ALA A 1 180 ? 10.360 -10.369 -6.626 1.00 94.38 180 ALA A CA 1
ATOM 1386 C C . ALA A 1 180 ? 11.270 -11.177 -5.696 1.00 94.38 180 ALA A C 1
ATOM 1388 O O . ALA A 1 180 ? 11.343 -12.400 -5.816 1.00 94.38 180 ALA A O 1
ATOM 1389 N N . ALA A 1 181 ? 11.918 -10.506 -4.740 1.00 92.31 181 ALA A N 1
ATOM 1390 C CA . ALA A 1 181 ? 12.774 -11.151 -3.752 1.00 92.31 181 ALA A CA 1
ATOM 1391 C C . ALA A 1 181 ? 11.989 -12.108 -2.836 1.00 92.31 181 ALA A C 1
ATOM 1393 O O . ALA A 1 181 ? 12.476 -13.203 -2.550 1.00 92.31 181 ALA A O 1
ATOM 1394 N N . LEU A 1 182 ? 10.773 -11.731 -2.422 1.00 92.56 182 LEU A N 1
ATOM 1395 C CA . LEU A 1 182 ? 9.925 -12.552 -1.550 1.00 92.56 182 LEU A CA 1
ATOM 1396 C C . LEU A 1 182 ? 9.258 -13.725 -2.280 1.00 92.56 182 LEU A C 1
ATOM 1398 O O . LEU A 1 182 ? 9.247 -14.842 -1.769 1.00 92.56 182 LEU A O 1
ATOM 1402 N N . LEU A 1 183 ? 8.687 -13.485 -3.464 1.00 92.31 183 LEU A N 1
ATOM 1403 C CA . LEU A 1 183 ? 7.898 -14.488 -4.195 1.00 92.31 183 LEU A CA 1
ATOM 1404 C C . LEU A 1 183 ? 8.719 -15.305 -5.201 1.00 92.31 183 LEU A C 1
ATOM 1406 O O . LEU A 1 183 ? 8.206 -16.265 -5.774 1.00 92.31 183 LEU A O 1
ATOM 1410 N N . GLY A 1 184 ? 9.979 -14.936 -5.434 1.00 89.81 184 GLY A N 1
ATOM 1411 C CA . GLY A 1 184 ? 10.908 -15.695 -6.271 1.00 89.81 184 GLY A CA 1
ATOM 1412 C C . GLY A 1 184 ? 10.608 -15.664 -7.773 1.00 89.81 184 GLY A C 1
ATOM 1413 O O . GLY A 1 184 ? 11.100 -16.528 -8.499 1.00 89.81 184 GLY A O 1
ATOM 1414 N N . PHE A 1 185 ? 9.820 -14.701 -8.263 1.00 90.38 185 PHE A N 1
ATOM 1415 C CA . PHE A 1 185 ? 9.598 -14.532 -9.703 1.00 90.38 185 PHE A CA 1
ATOM 1416 C C . PHE A 1 185 ? 10.758 -13.783 -10.370 1.00 90.38 185 PHE A C 1
ATOM 1418 O O . PHE A 1 185 ? 11.498 -13.027 -9.739 1.00 90.38 185 PHE A O 1
ATOM 1425 N N . ARG A 1 186 ? 10.924 -13.977 -11.683 1.00 91.81 186 ARG A N 1
ATOM 1426 C CA . ARG A 1 186 ? 12.015 -13.342 -12.434 1.00 91.81 186 ARG A CA 1
ATOM 1427 C C . ARG A 1 186 ? 11.636 -11.911 -12.797 1.00 91.81 186 ARG A C 1
ATOM 1429 O O . ARG A 1 186 ? 10.728 -11.705 -13.601 1.00 91.81 186 ARG A O 1
ATOM 1436 N N . LEU A 1 187 ? 12.361 -10.943 -12.247 1.00 93.25 187 LEU A N 1
ATOM 1437 C CA . LEU A 1 187 ? 12.220 -9.524 -12.563 1.00 93.25 187 LEU A CA 1
ATOM 1438 C C . LEU A 1 187 ? 13.470 -9.007 -13.276 1.00 93.25 187 LEU A C 1
ATOM 1440 O O . LEU A 1 187 ? 14.589 -9.211 -12.813 1.00 93.25 187 LEU A O 1
ATOM 1444 N N . THR A 1 188 ? 13.275 -8.279 -14.369 1.00 93.31 188 THR A N 1
ATOM 1445 C CA . THR A 1 188 ? 14.321 -7.472 -15.000 1.00 93.31 188 THR A CA 1
ATOM 1446 C C . THR A 1 188 ? 13.902 -6.009 -14.965 1.00 93.31 188 THR A C 1
ATOM 1448 O O . THR A 1 188 ? 12.816 -5.649 -15.418 1.00 93.31 188 THR A O 1
ATOM 1451 N N . VAL A 1 189 ? 14.770 -5.162 -14.417 1.00 91.94 189 VAL A N 1
ATOM 1452 C CA . VAL A 1 189 ? 14.550 -3.718 -14.308 1.00 91.94 189 VAL A CA 1
ATOM 1453 C C . VAL A 1 189 ? 15.491 -3.026 -15.284 1.00 91.94 189 VAL A C 1
ATOM 1455 O O . VAL A 1 189 ? 16.705 -3.168 -15.181 1.00 91.94 189 VAL A O 1
ATOM 1458 N N . ILE A 1 190 ? 14.926 -2.302 -16.246 1.00 92.31 190 ILE A N 1
ATOM 1459 C CA . ILE A 1 190 ? 15.670 -1.549 -17.255 1.00 92.31 190 ILE A CA 1
ATOM 1460 C C . ILE A 1 190 ? 15.457 -0.064 -16.977 1.00 92.31 190 ILE A C 1
ATOM 1462 O O . ILE A 1 190 ? 14.353 0.458 -17.163 1.00 92.31 190 ILE A O 1
ATOM 1466 N N . THR A 1 191 ? 16.517 0.612 -16.539 1.00 90.56 191 THR A N 1
ATOM 1467 C CA . THR A 1 191 ? 16.497 2.038 -16.199 1.00 90.56 191 THR A CA 1
ATOM 1468 C C . THR A 1 191 ? 17.447 2.844 -17.084 1.00 90.56 191 THR A C 1
ATOM 1470 O O . THR A 1 191 ? 18.492 2.328 -17.485 1.00 90.56 191 THR A O 1
ATOM 1473 N N . PRO A 1 192 ? 17.131 4.115 -17.398 1.00 91.44 192 PRO A N 1
ATOM 1474 C CA . PRO A 1 192 ? 18.115 5.033 -17.963 1.00 91.44 192 PRO A CA 1
ATOM 1475 C C . PRO A 1 192 ? 19.301 5.234 -17.001 1.00 91.44 192 PRO A C 1
ATOM 1477 O O . PRO A 1 192 ? 19.087 5.187 -15.785 1.00 91.44 192 PRO A O 1
ATOM 1480 N N . PRO A 1 193 ? 20.513 5.523 -17.510 1.00 90.06 193 PRO A N 1
ATOM 1481 C CA . PRO A 1 193 ? 21.650 5.876 -16.665 1.00 90.06 193 PRO A CA 1
ATOM 1482 C C . PRO A 1 193 ? 21.331 7.047 -15.725 1.00 90.06 193 PRO A C 1
ATOM 1484 O O . PRO A 1 193 ? 20.783 8.062 -16.167 1.00 90.06 193 PRO A O 1
ATOM 1487 N N . GLY A 1 194 ? 21.670 6.914 -14.443 1.00 91.81 194 GLY A N 1
ATOM 1488 C CA . GLY A 1 194 ? 21.396 7.911 -13.399 1.00 91.81 194 GLY A CA 1
ATOM 1489 C C . GLY A 1 194 ? 19.975 7.868 -12.821 1.00 91.81 194 GLY A C 1
ATOM 1490 O O . GLY A 1 194 ? 19.627 8.706 -11.988 1.00 91.81 194 GLY A O 1
ATOM 1491 N N . TYR A 1 195 ? 19.147 6.920 -13.266 1.00 92.12 195 TYR A N 1
ATOM 1492 C CA . TYR A 1 195 ? 17.797 6.665 -12.758 1.00 92.12 195 TYR A CA 1
ATOM 1493 C C . TYR A 1 195 ? 17.665 5.241 -12.200 1.00 92.12 195 TYR A C 1
ATOM 1495 O O . TYR A 1 195 ? 16.569 4.684 -12.189 1.00 92.12 195 TYR A O 1
ATOM 1503 N N . GLU A 1 196 ? 18.762 4.620 -11.777 1.00 92.50 196 GLU A N 1
ATOM 1504 C CA . GLU A 1 196 ? 18.773 3.281 -11.198 1.00 92.50 196 GLU A CA 1
ATOM 1505 C C . GLU A 1 196 ? 18.037 3.247 -9.843 1.00 92.50 196 GLU A C 1
ATOM 1507 O O . GLU A 1 196 ? 18.015 4.246 -9.116 1.00 92.50 196 GLU A O 1
ATOM 1512 N N . PRO A 1 197 ? 17.441 2.101 -9.455 1.00 91.31 197 PRO A N 1
ATOM 1513 C CA . PRO A 1 197 ? 16.978 1.905 -8.086 1.00 91.31 197 PRO A CA 1
ATOM 1514 C C . PRO A 1 197 ? 18.139 2.069 -7.100 1.00 91.31 197 PRO A C 1
ATOM 1516 O O . PRO A 1 197 ? 19.296 1.801 -7.431 1.00 91.31 197 PRO A O 1
ATOM 1519 N N . SER A 1 198 ? 17.838 2.474 -5.865 1.00 89.12 198 SER A N 1
ATOM 1520 C CA . SER A 1 198 ? 18.885 2.667 -4.863 1.00 89.12 198 SER A CA 1
ATOM 1521 C C . SER A 1 198 ? 19.646 1.366 -4.585 1.00 89.12 198 SER A C 1
ATOM 1523 O O . SER A 1 198 ? 19.085 0.267 -4.597 1.00 89.12 198 SER A O 1
ATOM 1525 N N . HIS A 1 199 ? 20.938 1.490 -4.275 1.00 85.81 199 HIS A N 1
ATOM 1526 C CA . HIS A 1 199 ? 21.800 0.334 -4.017 1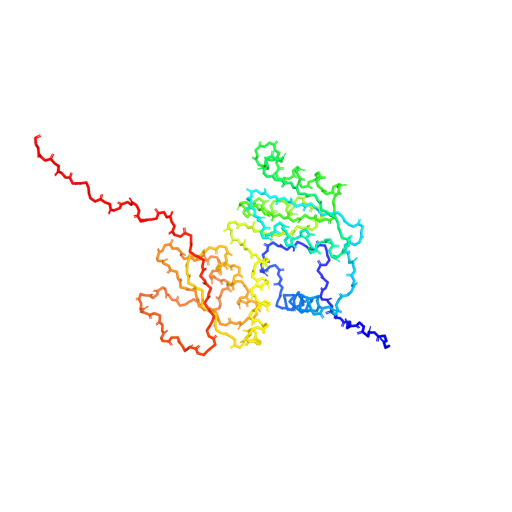.00 85.81 199 HIS A CA 1
ATOM 1527 C C . HIS A 1 199 ? 21.275 -0.554 -2.876 1.00 85.81 199 HIS A C 1
ATOM 1529 O O . HIS A 1 199 ? 21.390 -1.775 -2.928 1.00 85.81 199 HIS A O 1
ATOM 1535 N N . GLN A 1 200 ? 20.644 0.053 -1.867 1.00 83.88 200 GLN A N 1
ATOM 1536 C CA . GLN A 1 200 ? 20.021 -0.665 -0.756 1.00 83.88 200 GLN A CA 1
ATOM 1537 C C . GLN A 1 200 ? 18.915 -1.614 -1.242 1.00 83.88 200 GLN A C 1
ATOM 1539 O O . GLN A 1 200 ? 18.883 -2.774 -0.845 1.00 83.88 200 GLN A O 1
ATOM 1544 N N . VAL A 1 201 ? 18.061 -1.162 -2.160 1.00 84.69 201 VAL A N 1
ATOM 1545 C CA . VAL A 1 201 ? 16.991 -1.988 -2.741 1.00 84.69 201 VAL A CA 1
ATOM 1546 C C . VAL A 1 201 ? 17.578 -3.100 -3.611 1.00 84.69 201 VAL A C 1
ATOM 1548 O O . VAL A 1 201 ? 17.131 -4.243 -3.554 1.00 84.69 201 VAL A O 1
ATOM 1551 N N . LEU A 1 202 ? 18.617 -2.788 -4.388 1.00 84.38 202 LEU A N 1
ATOM 1552 C CA . LEU A 1 202 ? 19.286 -3.769 -5.241 1.00 84.38 202 LEU A CA 1
ATOM 1553 C C . LEU A 1 202 ? 19.997 -4.862 -4.434 1.00 84.38 202 LEU A C 1
ATOM 1555 O O . LEU A 1 202 ? 19.988 -6.018 -4.853 1.00 84.38 202 LEU A O 1
ATOM 1559 N N . SER A 1 203 ? 20.551 -4.533 -3.263 1.00 78.00 203 SER A N 1
ATOM 1560 C CA . SER A 1 203 ? 21.202 -5.517 -2.385 1.00 78.00 203 SER A CA 1
ATOM 1561 C C . SER A 1 203 ? 20.244 -6.562 -1.805 1.00 78.00 203 SER A C 1
ATOM 1563 O O . SER A 1 203 ? 20.678 -7.650 -1.438 1.00 78.00 203 SER A O 1
ATOM 1565 N N . CYS A 1 204 ? 18.937 -6.282 -1.787 1.00 66.00 204 CYS A N 1
ATOM 1566 C CA . CYS A 1 204 ? 17.916 -7.263 -1.419 1.00 66.00 204 CYS A CA 1
ATOM 1567 C C . CYS A 1 204 ? 17.640 -8.291 -2.535 1.00 66.00 204 CYS A C 1
ATOM 1569 O O . CYS A 1 204 ? 16.931 -9.271 -2.304 1.00 66.00 204 CYS A O 1
ATOM 1571 N N . SER A 1 205 ? 18.182 -8.097 -3.745 1.00 64.06 205 SER A N 1
ATOM 1572 C CA . SER A 1 205 ? 18.004 -9.010 -4.878 1.00 64.06 205 SER A CA 1
ATOM 1573 C C . SER A 1 205 ? 19.150 -10.026 -4.981 1.00 64.06 205 SER A C 1
ATOM 1575 O O . SER A 1 205 ? 20.320 -9.698 -4.803 1.00 64.06 205 SER A O 1
ATOM 1577 N N . ARG A 1 206 ? 18.822 -11.290 -5.286 1.00 52.81 206 ARG A N 1
ATOM 1578 C CA . ARG A 1 206 ? 19.797 -12.403 -5.316 1.00 52.81 206 ARG A CA 1
ATOM 1579 C C . ARG A 1 206 ? 20.744 -12.379 -6.523 1.00 52.81 206 ARG A C 1
ATOM 1581 O O . ARG A 1 206 ? 21.671 -13.184 -6.576 1.00 52.81 206 ARG A O 1
ATOM 1588 N N . THR A 1 207 ? 20.524 -11.512 -7.515 1.00 50.12 207 THR A N 1
ATOM 1589 C CA . THR A 1 207 ? 21.385 -11.414 -8.705 1.00 50.12 207 THR A CA 1
ATOM 1590 C C . THR A 1 207 ? 21.244 -10.041 -9.360 1.00 50.12 207 THR A C 1
ATOM 1592 O O . THR A 1 207 ? 20.323 -9.806 -10.139 1.00 50.12 207 THR A O 1
ATOM 1595 N N . THR A 1 208 ? 22.178 -9.137 -9.080 1.00 49.53 208 THR A N 1
ATOM 1596 C CA . THR A 1 208 ? 22.405 -7.934 -9.885 1.00 49.53 208 THR A CA 1
ATOM 1597 C C . THR A 1 208 ? 23.452 -8.244 -10.949 1.00 49.53 208 THR A C 1
ATOM 1599 O O . THR A 1 208 ? 24.617 -8.487 -10.644 1.00 49.53 208 THR A O 1
ATOM 1602 N N . SER A 1 209 ? 23.055 -8.245 -12.221 1.00 46.72 209 SER A N 1
ATOM 1603 C CA . SER A 1 209 ? 24.025 -8.115 -13.312 1.00 46.72 209 SER A CA 1
ATOM 1604 C C . SER A 1 209 ? 24.466 -6.648 -13.412 1.00 46.72 209 SER A C 1
ATOM 1606 O O . SER A 1 209 ? 23.638 -5.766 -13.172 1.00 46.72 209 SER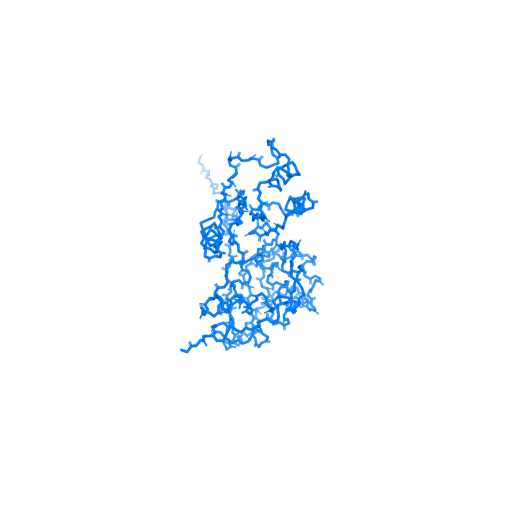 A O 1
ATOM 1608 N N . PRO A 1 210 ? 25.740 -6.358 -13.741 1.00 48.06 210 PRO A N 1
ATOM 1609 C CA . PRO A 1 210 ? 26.203 -4.984 -13.898 1.00 48.06 210 PRO A CA 1
ATOM 1610 C C . PRO A 1 210 ? 25.396 -4.251 -14.984 1.00 48.06 210 PRO A C 1
ATOM 1612 O O . PRO A 1 210 ? 24.876 -4.900 -15.900 1.00 48.06 210 PRO A O 1
ATOM 1615 N N . PRO A 1 211 ? 25.285 -2.911 -14.899 1.00 47.69 211 PRO A N 1
ATOM 1616 C CA . PRO A 1 211 ? 24.619 -2.114 -15.921 1.00 47.69 211 PRO A CA 1
ATOM 1617 C C . PRO A 1 211 ? 25.245 -2.414 -17.285 1.00 47.69 211 PRO A C 1
ATOM 1619 O O . PRO A 1 211 ? 26.445 -2.239 -17.490 1.00 47.69 211 PRO A O 1
ATOM 1622 N N . SER A 1 212 ? 24.425 -2.912 -18.207 1.00 45.06 212 SER A N 1
ATOM 1623 C CA . SER A 1 212 ? 24.838 -3.257 -19.562 1.00 45.06 212 SER A CA 1
ATOM 1624 C C . SER A 1 212 ? 24.301 -2.215 -20.533 1.00 45.06 212 SER A C 1
ATOM 1626 O O . SER A 1 212 ? 23.117 -1.884 -20.507 1.00 45.06 212 SER A O 1
ATOM 1628 N N . THR A 1 213 ? 25.170 -1.714 -21.407 1.00 45.94 213 THR A N 1
ATOM 1629 C CA . THR A 1 213 ? 24.796 -0.896 -22.571 1.00 45.94 213 THR A CA 1
ATOM 1630 C C . THR A 1 213 ? 24.346 -1.749 -23.759 1.00 45.94 213 THR A C 1
ATOM 1632 O O . THR A 1 213 ? 23.969 -1.202 -24.796 1.00 45.94 213 THR A O 1
ATOM 1635 N N . ALA A 1 214 ? 24.384 -3.081 -23.630 1.00 41.41 214 ALA A N 1
ATOM 1636 C CA . ALA A 1 214 ? 23.907 -3.983 -24.664 1.00 41.41 214 ALA A CA 1
ATOM 1637 C C . ALA A 1 214 ? 22.391 -3.810 -24.867 1.00 41.41 214 ALA A C 1
ATOM 1639 O O . ALA A 1 214 ? 21.666 -3.556 -23.897 1.00 41.41 214 ALA A O 1
ATOM 1640 N N . PRO A 1 215 ? 21.886 -3.965 -26.106 1.00 45.50 215 PRO A N 1
ATOM 1641 C CA . PRO A 1 215 ? 20.448 -4.029 -26.338 1.00 45.50 215 PRO A CA 1
ATOM 1642 C C . PRO A 1 215 ? 19.830 -5.087 -25.411 1.00 45.50 215 PRO A C 1
ATOM 1644 O O . PRO A 1 215 ? 20.488 -6.098 -25.135 1.00 45.50 215 PRO A O 1
ATOM 1647 N N . PRO A 1 216 ? 18.596 -4.872 -24.906 1.00 48.44 216 PRO A N 1
ATOM 1648 C CA . PRO A 1 216 ? 17.951 -5.850 -24.043 1.00 48.44 216 PRO A CA 1
ATOM 1649 C C . PRO A 1 216 ? 18.013 -7.219 -24.734 1.00 48.44 216 PRO A C 1
ATOM 1651 O O . PRO A 1 216 ? 17.781 -7.279 -25.948 1.00 48.44 216 PRO A O 1
ATOM 1654 N N . PRO A 1 217 ? 18.363 -8.301 -24.010 1.00 46.47 217 PRO A N 1
ATOM 1655 C CA . PRO A 1 217 ? 18.410 -9.633 -24.605 1.00 46.47 217 PRO A CA 1
ATOM 1656 C C . PRO A 1 217 ? 17.086 -9.892 -25.319 1.00 46.47 217 PRO A C 1
ATOM 1658 O O . PRO A 1 217 ? 16.054 -9.422 -24.845 1.00 46.47 217 PRO A O 1
ATOM 1661 N N . SER A 1 218 ? 17.107 -10.607 -26.449 1.00 46.50 218 SER A N 1
ATOM 1662 C CA . SER A 1 218 ? 15.898 -10.956 -27.203 1.00 46.50 218 SER A CA 1
ATOM 1663 C C . SER A 1 218 ? 14.861 -11.534 -26.245 1.00 46.50 218 SER A C 1
ATOM 1665 O O . SER A 1 218 ? 15.004 -12.667 -25.777 1.00 46.50 218 SER A O 1
ATOM 1667 N N . ILE A 1 219 ? 13.867 -10.725 -25.880 1.00 49.22 219 ILE A N 1
ATOM 1668 C CA . ILE A 1 219 ? 12.927 -11.103 -24.839 1.00 49.22 219 ILE A CA 1
ATOM 1669 C C . ILE A 1 219 ? 11.908 -12.024 -25.507 1.00 49.22 219 ILE A C 1
ATOM 1671 O O . ILE A 1 219 ? 11.208 -11.563 -26.412 1.00 49.22 219 ILE A O 1
ATOM 1675 N N . PRO A 1 220 ? 11.812 -13.311 -25.127 1.00 43.81 220 PRO A N 1
ATOM 1676 C CA . PRO A 1 220 ? 10.796 -14.182 -25.693 1.00 43.81 220 PRO A CA 1
ATOM 1677 C C . PRO A 1 220 ? 9.417 -13.566 -25.434 1.00 43.81 220 PRO A C 1
ATOM 1679 O O . PRO A 1 220 ? 9.061 -13.251 -24.300 1.00 43.81 220 PRO A O 1
ATOM 1682 N N . THR A 1 221 ? 8.649 -13.364 -26.503 1.00 46.34 221 THR A N 1
ATOM 1683 C CA . THR A 1 221 ? 7.332 -12.706 -26.492 1.00 46.34 221 THR A CA 1
ATOM 1684 C C . THR A 1 221 ? 6.279 -13.487 -25.704 1.00 46.34 221 THR A C 1
ATOM 1686 O O . THR A 1 221 ? 5.272 -12.923 -25.275 1.00 46.34 221 THR A O 1
ATOM 1689 N N . SER A 1 222 ? 6.517 -14.774 -25.448 1.00 40.78 222 SER A N 1
ATOM 1690 C CA . SER A 1 222 ? 5.693 -15.602 -24.572 1.00 40.78 222 SER A CA 1
ATOM 1691 C C . SER A 1 222 ? 6.040 -15.361 -23.095 1.00 40.78 222 SER A C 1
ATOM 1693 O O . SER A 1 222 ? 7.134 -15.706 -22.645 1.00 40.78 222 SER A O 1
ATOM 1695 N N . GLY A 1 223 ? 5.089 -14.818 -22.329 1.00 47.31 223 GLY A N 1
ATOM 1696 C CA . GLY A 1 223 ? 5.193 -14.691 -20.866 1.00 47.31 223 GLY A CA 1
ATOM 1697 C C . GLY A 1 223 ? 5.773 -13.370 -20.351 1.00 47.31 223 GLY A C 1
ATOM 1698 O O . GLY A 1 223 ? 6.034 -13.260 -19.157 1.00 47.31 223 GLY A O 1
ATOM 1699 N N . LEU A 1 224 ? 5.958 -12.379 -21.228 1.00 45.28 224 LEU A N 1
ATOM 1700 C CA . LEU A 1 224 ? 6.472 -11.061 -20.870 1.00 45.28 224 LEU A CA 1
ATOM 1701 C C . LEU A 1 224 ? 5.344 -10.089 -20.494 1.00 45.28 224 LEU A C 1
ATOM 1703 O O . LEU A 1 224 ? 4.450 -9.847 -21.310 1.00 45.28 224 LEU A O 1
ATOM 1707 N N . LEU A 1 225 ? 5.411 -9.476 -19.306 1.00 52.38 225 LEU A N 1
ATOM 1708 C CA . LEU A 1 225 ? 4.582 -8.311 -18.975 1.00 52.38 225 LEU A CA 1
ATOM 1709 C C . LEU A 1 225 ? 5.424 -7.034 -18.889 1.00 52.38 225 LEU A C 1
ATOM 1711 O O . LEU A 1 225 ? 6.464 -7.010 -18.230 1.00 52.38 225 LEU A O 1
ATOM 1715 N N . TRP A 1 226 ? 4.936 -5.980 -19.548 1.00 49.75 226 TRP A N 1
ATOM 1716 C CA . TRP A 1 226 ? 5.538 -4.653 -19.599 1.00 49.75 226 TRP A CA 1
ATOM 1717 C C . TRP A 1 226 ? 4.801 -3.686 -18.668 1.00 49.75 226 TRP A C 1
ATOM 1719 O O . TRP A 1 226 ? 3.637 -3.359 -18.899 1.00 49.75 226 TRP A O 1
ATOM 1729 N N . ALA A 1 227 ? 5.490 -3.195 -17.638 1.00 50.06 227 ALA A N 1
ATOM 1730 C CA . ALA A 1 227 ? 5.014 -2.089 -16.811 1.00 50.06 227 ALA A CA 1
ATOM 1731 C C . ALA A 1 227 ? 5.801 -0.816 -17.162 1.00 50.06 227 ALA A C 1
ATOM 1733 O O . ALA A 1 227 ? 7.017 -0.757 -16.971 1.00 50.06 227 ALA A O 1
ATOM 1734 N N . ARG A 1 228 ? 5.110 0.209 -17.684 1.00 41.62 228 ARG A N 1
ATOM 1735 C CA . ARG A 1 228 ? 5.696 1.519 -18.008 1.00 41.62 228 ARG A CA 1
ATOM 1736 C C . ARG A 1 228 ? 5.175 2.581 -17.047 1.00 41.62 228 ARG A C 1
ATOM 1738 O O . ARG A 1 228 ? 3.983 2.886 -17.040 1.00 41.62 228 ARG A O 1
ATOM 1745 N N . LYS A 1 229 ? 6.078 3.223 -16.308 1.00 44.34 229 LYS A N 1
ATOM 1746 C CA . LYS A 1 229 ? 5.780 4.456 -15.567 1.00 44.34 229 LYS A CA 1
ATOM 1747 C C . LYS A 1 229 ? 6.954 5.418 -15.706 1.00 44.34 229 LYS A C 1
ATOM 1749 O O . LYS A 1 229 ? 7.901 5.382 -14.935 1.00 44.34 229 LYS A O 1
ATOM 1754 N N . THR A 1 230 ? 6.905 6.265 -16.729 1.00 35.66 230 THR A N 1
ATOM 1755 C CA . THR A 1 230 ? 7.919 7.302 -16.949 1.00 35.66 230 THR A CA 1
ATOM 1756 C C . THR A 1 230 ? 7.482 8.611 -16.304 1.00 35.66 230 THR A C 1
ATOM 1758 O O . THR A 1 230 ? 6.448 9.165 -16.684 1.00 35.66 230 THR A O 1
ATOM 1761 N N . SER A 1 231 ? 8.301 9.141 -15.396 1.00 40.09 231 SER A N 1
ATOM 1762 C CA . SER A 1 231 ? 8.209 10.514 -14.873 1.00 40.09 231 SER A CA 1
ATOM 1763 C C . SER A 1 231 ? 9.167 11.466 -15.605 1.00 40.09 231 SER A C 1
ATOM 1765 O O . SER A 1 231 ? 9.445 12.568 -15.139 1.00 40.09 231 SER A O 1
ATOM 1767 N N . ALA A 1 232 ? 9.655 11.089 -16.788 1.00 34.69 232 ALA A N 1
ATOM 1768 C CA . ALA A 1 232 ? 10.572 11.899 -17.579 1.00 34.69 232 ALA A CA 1
ATOM 1769 C C . ALA A 1 232 ? 9.847 13.031 -18.340 1.00 34.69 232 ALA A C 1
ATOM 1771 O O . ALA A 1 232 ? 9.712 13.020 -19.561 1.00 34.69 232 ALA A O 1
ATOM 1772 N N . ARG A 1 233 ? 9.395 14.059 -17.614 1.00 34.12 233 ARG A N 1
ATOM 1773 C CA . ARG A 1 233 ? 9.145 15.405 -18.162 1.00 34.12 233 ARG A CA 1
ATOM 1774 C C . ARG A 1 233 ? 9.993 16.426 -17.402 1.00 34.12 233 ARG A C 1
ATOM 1776 O O . ARG A 1 233 ? 9.453 17.309 -16.747 1.00 34.12 233 ARG A O 1
ATOM 1783 N N . ARG A 1 234 ? 11.327 16.323 -17.467 1.00 34.12 234 ARG A N 1
ATOM 1784 C CA . ARG A 1 234 ? 12.186 17.472 -17.103 1.00 34.12 234 ARG A CA 1
ATOM 1785 C C . ARG A 1 234 ? 13.582 17.539 -17.731 1.00 34.12 234 ARG A C 1
ATOM 1787 O O . ARG A 1 234 ? 14.133 18.629 -17.750 1.00 34.12 234 ARG A O 1
ATOM 1794 N N . ALA A 1 235 ? 14.110 16.473 -18.334 1.00 32.03 235 ALA A N 1
ATOM 1795 C CA . ALA A 1 235 ? 15.467 16.508 -18.903 1.00 32.03 235 ALA A CA 1
ATOM 1796 C C . ALA A 1 235 ? 15.570 17.038 -20.356 1.00 32.03 235 ALA A C 1
ATOM 1798 O O . ALA A 1 235 ? 16.651 17.406 -20.792 1.00 32.03 235 ALA A O 1
ATOM 1799 N N . ALA A 1 236 ? 14.471 17.145 -21.113 1.00 32.75 236 ALA A N 1
ATOM 1800 C CA . ALA A 1 236 ? 14.526 17.469 -22.551 1.00 32.75 236 ALA A CA 1
ATOM 1801 C C . ALA A 1 236 ? 14.436 18.974 -22.905 1.00 32.75 236 ALA A C 1
ATOM 1803 O O . ALA A 1 236 ? 14.166 19.316 -24.054 1.00 32.75 236 ALA A O 1
ATOM 1804 N N . ARG A 1 237 ? 14.603 19.895 -21.942 1.00 31.77 237 ARG A N 1
ATOM 1805 C CA . ARG A 1 237 ? 14.507 21.354 -22.192 1.00 31.77 237 ARG A CA 1
ATOM 1806 C C . ARG A 1 237 ? 15.832 22.122 -22.124 1.00 31.77 237 ARG A C 1
ATOM 1808 O O . ARG A 1 237 ? 15.815 23.312 -22.412 1.00 31.77 237 ARG A O 1
ATOM 1815 N N . SER A 1 238 ? 16.957 21.483 -21.800 1.00 33.94 238 SER A N 1
ATOM 1816 C CA . SER A 1 238 ? 18.254 22.169 -21.652 1.00 33.94 238 SER A CA 1
ATOM 1817 C C . SER A 1 238 ? 19.167 22.129 -22.887 1.00 33.94 238 SER A C 1
ATOM 1819 O O . SER A 1 238 ? 20.278 22.640 -22.821 1.00 33.94 238 SER A O 1
ATOM 1821 N N . SER A 1 239 ? 18.720 21.600 -24.030 1.00 34.75 239 SER A N 1
ATOM 1822 C CA . SER A 1 239 ? 19.519 21.542 -25.265 1.00 34.75 239 SER A CA 1
ATOM 1823 C C . SER A 1 239 ? 18.836 22.234 -26.452 1.00 34.75 239 SER A C 1
ATOM 1825 O O . SER A 1 239 ? 18.570 21.633 -27.490 1.00 34.75 239 SER A O 1
ATOM 1827 N N . ARG A 1 240 ? 18.558 23.538 -26.330 1.00 29.94 240 ARG A N 1
ATOM 1828 C CA . ARG A 1 240 ? 18.425 24.409 -27.511 1.00 29.94 240 ARG A CA 1
ATOM 1829 C C . ARG A 1 240 ? 19.663 25.306 -27.588 1.00 29.94 240 ARG A C 1
ATOM 1831 O O . ARG A 1 240 ? 19.860 26.089 -26.662 1.00 29.94 240 ARG A O 1
ATOM 1838 N N . PRO A 1 241 ? 20.483 25.221 -28.650 1.00 36.53 241 PRO A N 1
ATOM 1839 C CA . PRO A 1 241 ? 21.578 26.157 -28.839 1.00 36.53 241 PRO A CA 1
ATOM 1840 C C . PRO A 1 241 ? 21.001 27.547 -29.119 1.00 36.53 241 PRO A C 1
ATOM 1842 O O . PRO A 1 241 ? 20.102 27.708 -29.949 1.00 36.53 241 PRO A O 1
ATOM 1845 N N . THR A 1 242 ? 21.501 28.549 -28.401 1.00 39.34 242 THR A N 1
ATOM 1846 C CA . THR A 1 242 ? 21.229 29.961 -28.658 1.00 39.34 242 THR A CA 1
ATOM 1847 C C . THR A 1 242 ? 21.739 30.311 -30.053 1.00 39.34 242 THR A C 1
ATOM 1849 O O . THR A 1 242 ? 22.931 30.249 -30.347 1.00 39.34 242 THR A O 1
ATOM 1852 N N . ARG A 1 243 ? 20.812 30.642 -30.953 1.00 37.31 243 ARG A N 1
ATOM 1853 C CA . ARG A 1 243 ? 21.135 31.117 -32.296 1.00 37.31 243 ARG A CA 1
ATOM 1854 C C . ARG A 1 243 ? 21.656 32.550 -32.160 1.00 37.31 243 ARG A C 1
ATOM 1856 O O . ARG A 1 243 ? 20.901 33.448 -31.810 1.00 37.31 243 ARG A O 1
ATOM 1863 N N . SER A 1 244 ? 22.953 32.726 -32.393 1.00 40.75 244 SER A N 1
ATOM 1864 C CA . SER A 1 244 ? 23.602 34.023 -32.590 1.00 40.75 244 SER A CA 1
ATOM 1865 C C . SER A 1 244 ? 22.925 34.765 -33.747 1.00 40.75 244 SER A C 1
ATOM 1867 O O . SER A 1 244 ? 22.905 34.267 -34.873 1.00 40.75 244 SER A O 1
ATOM 1869 N N . THR A 1 245 ? 22.363 35.939 -33.472 1.00 41.91 245 THR A N 1
ATOM 1870 C CA . THR A 1 245 ? 22.012 36.935 -34.487 1.00 41.91 245 THR A CA 1
ATOM 1871 C C . THR A 1 245 ? 23.022 38.069 -34.391 1.00 41.91 245 THR A C 1
ATOM 1873 O O . THR A 1 245 ? 22.983 38.857 -33.450 1.00 41.91 245 THR A O 1
ATOM 1876 N N . ARG A 1 246 ? 23.943 38.120 -35.362 1.00 38.88 246 ARG A N 1
ATOM 1877 C CA . ARG A 1 246 ? 24.622 39.357 -35.757 1.00 38.88 246 ARG A CA 1
ATOM 1878 C C . ARG A 1 246 ? 23.629 40.201 -36.556 1.00 38.88 246 ARG A C 1
ATOM 1880 O O . ARG A 1 246 ? 22.991 39.670 -37.464 1.00 38.88 246 ARG A O 1
ATOM 1887 N N . GLY A 1 247 ? 23.549 41.477 -36.209 1.00 36.91 247 GLY A N 1
ATOM 1888 C CA . GLY A 1 247 ? 22.837 42.552 -36.890 1.0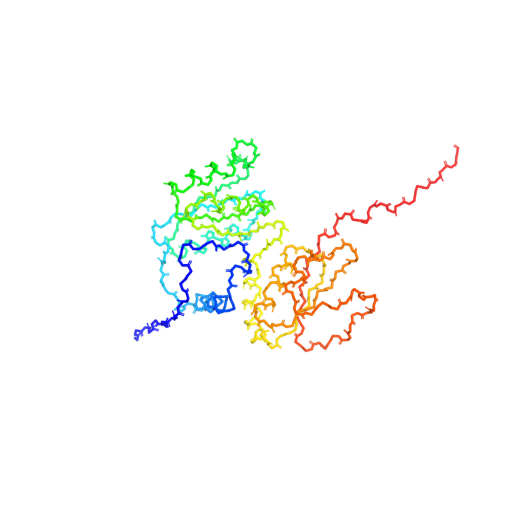0 36.91 247 GLY A CA 1
ATOM 1889 C C . GLY A 1 247 ? 23.208 43.842 -36.193 1.00 36.91 247 GLY A C 1
ATOM 1890 O O . GLY A 1 247 ? 22.887 43.922 -34.989 1.00 36.91 247 GLY A O 1
#

Secondary structure (DSSP, 8-state):
-------------TT--B-SGGGS-HHHHHHHHHHHHHHHTT-----TTTT-EEEEEESS--HHHHHHHHHHHHHTT-EEEEEEHHHH-BTTTB-HHHHHHHHHTT-SEEEEE-S-HHHHHHHHHH-SS-EEEEE-SS--HHHHHHHHHHHHHHHS-GGG-EEEEEE-SSHHHHHHHHHHHHH--EEEEE--TT-PPPHHHHHTSS--PPP--SPPP---STTEEEEEE----SGGGS---------

pLDDT: mean 82.69, std 21.39, range [29.94, 98.56]

Sequence (247 aa):
MPRRGIMIAAVSLMGRDFLDIADLDASELRSVLKLAHAIKAGRWTERPLQGRHIAMLFQKPSHRTRVSFEVGIARLGGTTTTLGEQDVQLGRRESVRDAARVLDRYVDLIVARMRSHVDLIQLAAAAAKPVINALTDRSHPCQILADLMTLEETRGPISEQRIVYVGDGNNIATSLIEAAALLGFRLTVITPPGYEPSHQVLSCSRTTSPPSTAPPPSIPTSGLLWARKTSARRAARSSRPTRSTRG

Radius of gyration: 21.1 Å; chains: 1; bounding box: 54×67×57 Å